Protein AF-A0A2T6DCR3-F1 (afdb_monomer_lite)

pLDDT: mean 82.58, std 21.39, range [27.12, 98.69]

Foldseek 3Di:
DDDDDDDDDDDDDDDDDDDDDDDDDDPPPPDDPPPDPPPQQQAPPCQVVQAQFKWKFAQLFQWKWKAALQFPFPIDIKGKIKMWTWHGQGSQWTKTKMWIWIQDPNDIDIDMFIWTKGAGNQFWIWIWTDDPPFDIKIKTFGWDQDPNFTFTFIWTWGDQRMIMTGTGRIGTDDPPDDHDDRDDDLVSAQACPQQLLAQWKKKKDDCQQANDRWIKMWHFNGDGRQKTWGWIATDPPTQPRIWIWIWGAGNQFWIWIWIRRRSDIWIWIFGWDDGLAWIKTWIWTQDPVGDTHDTMIMTTDHDVVVVVVVVVVVVVVVVVVVVVVPDDDDDDD

Secondary structure (DSSP, 8-state):
--------------------------------------------TTHHHHTT-EEE--GGG-EEEEEETTEEEEEEEEEEEEEEEEEEEETTEEEEEEEEEEEETTEEEEEEEEEEEEE-TT-EEEEEEE-TTSPPEEEEEEEEEETTEEEEEEEEEEESSEEEEEEEEEEEE-TTPPPPPS---TT--S--TTGGGTT-EEEEE-HHHH-TT-EEEEEEEEEETTEEEEEEE-STTSTTSEEEEEEEE-TT-EEEEEEEETTEEEEEEEEEES-TTT-EEEEEEB-TTS-B---EEEEE---HHHHHHHHHHHHHHHHHHHHHTS-------

Sequence (333 aa):
MVFPRLISKDLVLLRRGWFQSGSRVLAAAAFSICALPEARSQST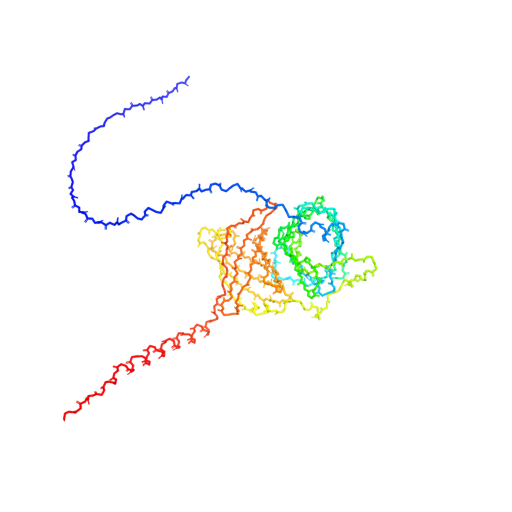DWDSVFSNTQWYVPTQNILAYSASATDLSDAIPIADQTIWSLGEVVNGQFTGSSSAEFEIGGTTYTSSNSMNGIVTDSGQVRILFSNEGSPTTIGIGQLRTVEGTTYFEMQMISGGSSYITHWAYMAPYSQGTTLPPLEVSPSQLRSPEWNWMQGTTWTMQNNELFGSDGSGSFSVTDYHNGYFWGTGTGPLGSDAESFSFLGSATPEGNILFNILSGTTLTSLTGLIAGDASDGSMVLRSYSIAGTLGDPSEAMVVPEPSTMAVLIVAAAGFLLAHRFSRRVRPEASR

Structure (mmCIF, N/CA/C/O backbone):
data_AF-A0A2T6DCR3-F1
#
_entry.id   AF-A0A2T6DCR3-F1
#
loop_
_atom_site.group_PDB
_atom_site.id
_atom_site.type_symbol
_atom_site.label_atom_id
_atom_site.label_alt_id
_atom_site.label_comp_id
_atom_site.label_asym_id
_atom_site.label_entity_id
_atom_site.label_seq_id
_atom_site.pdbx_PDB_ins_code
_atom_site.Cartn_x
_atom_site.Cartn_y
_atom_site.Cartn_z
_atom_site.occupancy
_atom_site.B_iso_or_equiv
_atom_site.auth_seq_id
_atom_site.auth_comp_id
_atom_site.auth_asym_id
_atom_site.auth_atom_id
_atom_site.pdbx_PDB_model_num
ATOM 1 N N . MET A 1 1 ? -19.809 40.677 -46.521 1.00 35.88 1 MET A N 1
ATOM 2 C CA . MET A 1 1 ? -18.707 39.993 -47.236 1.00 35.88 1 MET A CA 1
ATOM 3 C C . MET A 1 1 ? -18.832 38.509 -46.937 1.00 35.88 1 MET A C 1
ATOM 5 O O . MET A 1 1 ? -18.601 38.126 -45.807 1.00 35.88 1 MET A O 1
ATOM 9 N N . VAL A 1 2 ? -19.647 37.800 -47.720 1.00 31.34 2 VAL A N 1
ATOM 10 C CA . VAL A 1 2 ? -19.287 36.984 -48.905 1.00 31.34 2 VAL A CA 1
ATOM 11 C C . VAL A 1 2 ? -18.889 35.559 -48.489 1.00 31.34 2 VAL A C 1
ATOM 13 O O . VAL A 1 2 ? -17.783 35.308 -48.033 1.00 31.34 2 VAL A O 1
ATOM 16 N N . PHE A 1 3 ? -19.860 34.654 -48.661 1.00 34.72 3 PHE A N 1
ATOM 17 C CA . PHE A 1 3 ? -19.704 33.203 -48.828 1.00 34.72 3 PHE A CA 1
ATOM 18 C C . PHE A 1 3 ? -18.790 32.879 -50.028 1.00 34.72 3 PHE A C 1
ATOM 20 O O . PHE A 1 3 ? -18.682 33.695 -50.944 1.00 34.72 3 PHE A O 1
ATOM 27 N N . PRO A 1 4 ? -18.286 31.637 -50.132 1.00 46.28 4 PRO A N 1
ATOM 28 C CA . PRO A 1 4 ? -18.901 30.792 -51.160 1.00 46.28 4 PRO A CA 1
ATOM 29 C C . PRO A 1 4 ? -19.132 29.331 -50.744 1.00 46.28 4 PRO A C 1
ATOM 31 O O . PRO A 1 4 ? -18.270 28.653 -50.196 1.00 46.28 4 PRO A O 1
ATOM 34 N N . ARG A 1 5 ? -20.321 28.841 -51.121 1.00 33.00 5 ARG A N 1
ATOM 35 C CA . ARG A 1 5 ? -20.549 27.468 -51.595 1.00 33.00 5 ARG A CA 1
ATOM 36 C C . ARG A 1 5 ? -19.943 27.332 -52.992 1.00 33.00 5 ARG A C 1
ATOM 38 O O . ARG A 1 5 ? -20.106 28.256 -53.782 1.00 33.00 5 ARG A O 1
ATOM 45 N N . LEU A 1 6 ? -19.457 26.145 -53.349 1.00 31.72 6 LEU A N 1
ATOM 46 C CA . LEU A 1 6 ? -19.617 25.619 -54.706 1.00 31.72 6 LEU A CA 1
ATOM 47 C C . LEU A 1 6 ? -19.827 24.099 -54.666 1.00 31.72 6 LEU A C 1
ATOM 49 O O . LEU A 1 6 ? -19.140 23.362 -53.967 1.00 31.72 6 LEU A O 1
ATOM 53 N N . ILE A 1 7 ? -20.855 23.696 -55.405 1.00 32.81 7 ILE A N 1
ATOM 54 C CA . ILE A 1 7 ? -21.377 22.354 -55.670 1.00 32.81 7 ILE A CA 1
ATOM 55 C C . ILE A 1 7 ? -21.004 22.022 -57.120 1.00 32.81 7 ILE A C 1
ATOM 57 O O . ILE A 1 7 ? -21.149 22.907 -57.958 1.00 32.81 7 ILE A O 1
ATOM 61 N N . SER A 1 8 ? -20.642 20.769 -57.426 1.00 27.95 8 SER A N 1
ATOM 62 C CA . SER A 1 8 ? -20.910 20.056 -58.703 1.00 27.95 8 SER A CA 1
ATOM 63 C C . SER A 1 8 ? -20.341 18.624 -58.574 1.00 27.95 8 SER A C 1
ATOM 65 O O . SER A 1 8 ? -19.172 18.508 -58.230 1.00 27.95 8 SER A O 1
ATOM 67 N N . LYS A 1 9 ? -21.103 17.509 -58.613 1.00 29.05 9 LYS A N 1
ATOM 68 C CA . LYS A 1 9 ? -21.794 16.862 -59.769 1.00 29.05 9 LYS A CA 1
ATOM 69 C C . LYS A 1 9 ? -20.803 16.543 -60.905 1.00 29.05 9 LYS A C 1
ATOM 71 O O . LYS A 1 9 ? -20.061 17.445 -61.269 1.00 29.05 9 LYS A O 1
ATOM 76 N N . ASP A 1 10 ? -20.667 15.366 -61.524 1.00 28.50 10 ASP A N 1
ATOM 77 C CA . ASP A 1 10 ? -21.452 14.129 -61.730 1.00 28.50 10 ASP A CA 1
ATOM 78 C C . ASP A 1 10 ? -20.439 13.031 -62.199 1.00 28.50 10 ASP A C 1
ATOM 80 O O . ASP A 1 10 ? -19.412 13.376 -62.774 1.00 28.50 10 ASP A O 1
ATOM 84 N N . LEU A 1 11 ? -20.521 11.757 -61.777 1.00 28.20 11 LEU A N 1
ATOM 85 C CA . LEU A 1 11 ? -21.218 10.602 -62.396 1.00 28.20 11 LEU A CA 1
ATOM 86 C C . LEU A 1 11 ? -20.484 9.898 -63.576 1.00 28.20 11 LEU A C 1
ATOM 88 O O . LEU A 1 11 ? -19.856 10.543 -64.403 1.00 28.20 11 LEU A O 1
ATOM 92 N N . VAL A 1 12 ? -20.725 8.572 -63.680 1.00 27.97 12 VAL A N 1
ATOM 93 C CA . VAL A 1 12 ? -20.502 7.599 -64.791 1.00 27.97 12 VAL A CA 1
ATOM 94 C C . VAL A 1 12 ? -19.284 6.671 -64.576 1.00 27.97 12 VAL A C 1
ATOM 96 O O . VAL A 1 12 ? -18.145 7.072 -64.757 1.00 27.97 12 VAL A O 1
ATOM 99 N N . LEU A 1 13 ? -19.433 5.480 -63.974 1.00 28.14 13 LEU A N 1
ATOM 100 C CA . LEU A 1 13 ? -20.030 4.197 -64.428 1.00 28.14 13 LEU A CA 1
ATOM 101 C C . LEU A 1 13 ? -19.087 3.260 -65.220 1.00 28.14 13 LEU A C 1
ATOM 103 O O . LEU A 1 13 ? -18.599 3.594 -66.291 1.00 28.14 13 LEU A O 1
ATOM 107 N N . LEU A 1 14 ? -19.077 2.005 -64.732 1.00 27.50 14 LEU A N 1
ATOM 108 C CA . LEU A 1 14 ? -18.970 0.717 -65.445 1.00 27.50 14 LEU A CA 1
ATOM 109 C C . LEU A 1 14 ? -17.586 0.239 -65.938 1.00 27.50 14 LEU A C 1
ATOM 111 O O . LEU A 1 14 ? -17.117 0.646 -66.992 1.00 27.50 14 LEU A O 1
ATOM 115 N N . ARG A 1 15 ? -17.086 -0.863 -65.349 1.00 27.56 15 ARG A N 1
ATOM 116 C CA . ARG A 1 15 ? -17.355 -2.244 -65.828 1.00 27.56 15 ARG A CA 1
ATOM 117 C C . ARG A 1 15 ? -16.723 -3.331 -64.934 1.00 27.56 15 ARG A C 1
ATOM 119 O O . ARG A 1 15 ? -15.531 -3.308 -64.679 1.00 27.56 15 ARG A O 1
ATOM 126 N N . ARG A 1 16 ? -17.576 -4.297 -64.542 1.00 29.78 16 ARG A N 1
ATOM 127 C CA . ARG A 1 16 ? -17.422 -5.775 -64.615 1.00 29.78 16 ARG A CA 1
ATOM 128 C C . ARG A 1 16 ? -15.973 -6.292 -64.622 1.00 29.78 16 ARG A C 1
ATOM 130 O O . ARG A 1 16 ? -15.265 -6.036 -65.581 1.00 29.78 16 ARG A O 1
ATOM 137 N N . GLY A 1 17 ? -15.492 -7.117 -63.701 1.00 27.12 17 GLY A N 1
ATOM 138 C CA . GLY A 1 17 ? -16.094 -8.206 -62.931 1.00 27.12 17 GLY A CA 1
ATOM 139 C C . GLY A 1 17 ? -15.068 -9.351 -62.941 1.00 27.12 17 GLY A C 1
ATOM 140 O O . GLY A 1 17 ? -14.227 -9.367 -63.832 1.00 27.12 17 GLY A O 1
ATOM 141 N N . TRP A 1 18 ? -15.114 -10.265 -61.973 1.00 27.88 18 TRP A N 1
ATOM 142 C CA . TRP A 1 18 ? -14.914 -11.716 -62.126 1.00 27.88 18 TRP A CA 1
ATOM 143 C C . TRP A 1 18 ? -14.982 -12.375 -60.742 1.00 27.88 18 TRP A C 1
ATOM 145 O O . TRP A 1 18 ? -14.425 -11.894 -59.760 1.00 27.88 18 TRP A O 1
ATOM 155 N N . PHE A 1 19 ? -15.756 -13.455 -60.704 1.00 30.25 19 PHE A N 1
ATOM 156 C CA . PHE A 1 19 ? -15.945 -14.395 -59.608 1.00 30.25 19 PHE A CA 1
ATOM 157 C C . PHE A 1 19 ? -14.610 -14.958 -59.110 1.00 30.25 19 PHE A C 1
ATOM 159 O O . PHE A 1 19 ? -13.843 -15.425 -59.942 1.00 30.25 19 PHE A O 1
ATOM 166 N N . GLN A 1 20 ? -14.431 -15.085 -57.791 1.00 31.95 20 GLN A N 1
ATOM 167 C CA . GLN A 1 20 ? -14.162 -16.389 -57.173 1.00 31.95 20 GLN A CA 1
ATOM 168 C C . GLN A 1 20 ? -14.757 -16.442 -55.760 1.00 31.95 20 GLN A C 1
ATOM 170 O O . GLN A 1 20 ? -14.466 -15.636 -54.882 1.00 31.95 20 GLN A O 1
ATOM 175 N N . SER A 1 21 ? -15.646 -17.413 -55.602 1.00 30.25 21 SER A N 1
ATOM 176 C CA . SER A 1 21 ? -16.298 -17.863 -54.383 1.00 30.25 21 SER A CA 1
ATOM 177 C C . SER A 1 21 ? -15.299 -18.521 -53.432 1.00 30.25 21 SER A C 1
ATOM 179 O O . SER A 1 21 ? -14.645 -19.493 -53.805 1.00 30.25 21 SER A O 1
ATOM 181 N N . GLY A 1 22 ? -15.253 -18.053 -52.189 1.00 29.64 22 GLY A N 1
ATOM 182 C CA . GLY A 1 22 ? -14.572 -18.719 -51.085 1.00 29.64 22 GLY A CA 1
ATOM 183 C C . GLY A 1 22 ? -15.415 -18.588 -49.827 1.00 29.64 22 GLY A C 1
ATOM 184 O O . GLY A 1 22 ? -15.319 -17.598 -49.109 1.00 29.64 22 GLY A O 1
ATOM 185 N N . SER A 1 23 ? -16.283 -19.570 -49.606 1.00 31.55 23 SER A N 1
ATOM 186 C CA . SER A 1 23 ? -17.157 -19.697 -48.444 1.00 31.55 23 SER A CA 1
ATOM 187 C C . SER A 1 23 ? -16.365 -19.600 -47.139 1.00 31.55 23 SER A C 1
ATOM 189 O O . SER A 1 23 ? -15.543 -20.468 -46.845 1.00 31.55 23 SER A O 1
ATOM 191 N N . ARG A 1 24 ? -16.648 -18.584 -46.319 1.00 33.91 24 ARG A N 1
ATOM 192 C CA . ARG A 1 24 ? -16.338 -18.606 -44.888 1.00 33.91 24 ARG A CA 1
ATOM 193 C C . ARG A 1 24 ? -17.586 -18.238 -44.104 1.00 33.91 24 ARG A C 1
ATOM 195 O O . ARG A 1 24 ? -18.235 -17.228 -44.351 1.00 33.91 24 ARG A O 1
ATOM 202 N N . VAL A 1 25 ? -17.931 -19.167 -43.228 1.00 30.89 25 VAL A N 1
ATOM 203 C CA . VAL A 1 25 ? -19.098 -19.205 -42.360 1.00 30.89 25 VAL A CA 1
ATOM 204 C C . VAL A 1 25 ? -19.109 -17.970 -41.458 1.00 30.89 25 VAL A C 1
ATOM 206 O O . VAL A 1 25 ? -18.169 -17.740 -40.702 1.00 30.89 25 VAL A O 1
ATOM 209 N N . LEU A 1 26 ? -20.183 -17.187 -41.552 1.00 29.31 26 LEU A N 1
ATOM 210 C CA . LEU A 1 26 ? -20.561 -16.162 -40.584 1.00 29.31 26 LEU A CA 1
ATOM 211 C C . LEU A 1 26 ? -21.050 -16.865 -39.311 1.00 29.31 26 LEU A C 1
ATOM 213 O O . LEU A 1 26 ? -22.158 -17.396 -39.283 1.00 29.31 26 LEU A O 1
ATOM 217 N N . ALA A 1 27 ? -20.233 -16.867 -38.260 1.00 31.83 27 ALA A N 1
ATOM 218 C CA . ALA A 1 27 ? -20.710 -17.114 -36.906 1.00 31.83 27 ALA A CA 1
ATOM 219 C C . ALA A 1 27 ? -21.258 -15.789 -36.355 1.00 31.83 27 ALA A C 1
ATOM 221 O O . ALA A 1 27 ? -20.520 -14.961 -35.828 1.00 31.83 27 ALA A O 1
ATOM 222 N N . ALA A 1 28 ? -22.557 -15.565 -36.540 1.00 32.78 28 ALA A N 1
ATOM 223 C CA . ALA A 1 28 ? -23.279 -14.503 -35.857 1.00 32.78 28 ALA A CA 1
ATOM 224 C C . ALA A 1 28 ? -23.508 -14.930 -34.399 1.00 32.78 28 ALA A C 1
ATOM 226 O O . ALA A 1 28 ? -24.459 -15.649 -34.099 1.00 32.78 28 ALA A O 1
ATOM 227 N N . ALA A 1 29 ? -22.623 -14.516 -33.492 1.00 34.69 29 ALA A N 1
ATOM 228 C CA . ALA A 1 29 ? -22.908 -14.546 -32.064 1.00 34.69 29 ALA A CA 1
ATOM 229 C C . ALA A 1 29 ? -23.752 -13.310 -31.729 1.00 34.69 29 ALA A C 1
ATOM 231 O O . ALA A 1 29 ? -23.246 -12.193 -31.639 1.00 34.69 29 ALA A O 1
ATOM 232 N N . ALA A 1 30 ? -25.062 -13.509 -31.604 1.00 33.12 30 ALA A N 1
ATOM 233 C CA . ALA A 1 30 ? -25.967 -12.514 -31.056 1.00 33.12 30 ALA A CA 1
ATOM 234 C C . ALA A 1 30 ? -25.671 -12.355 -29.556 1.00 33.12 30 ALA A C 1
ATOM 236 O O . ALA A 1 30 ? -26.128 -13.152 -28.739 1.00 33.12 30 ALA A O 1
ATOM 237 N N . PHE A 1 31 ? -24.891 -11.339 -29.189 1.00 33.69 31 PHE A N 1
ATOM 238 C CA . PHE A 1 31 ? -24.831 -10.879 -27.807 1.00 33.69 31 PHE A CA 1
ATOM 239 C C . PHE A 1 31 ? -26.084 -10.050 -27.531 1.00 33.69 31 PHE A C 1
ATOM 241 O O . PHE A 1 31 ? -26.187 -8.890 -27.927 1.00 33.69 31 PHE A O 1
ATOM 248 N N . SER A 1 32 ? -27.059 -10.668 -26.864 1.00 35.31 32 SER A N 1
ATOM 249 C CA . SER A 1 32 ? -28.115 -9.936 -26.173 1.00 35.31 32 SER A CA 1
ATOM 250 C C . SER A 1 32 ? -27.471 -9.054 -25.109 1.00 35.31 32 SER A C 1
ATOM 252 O O . SER A 1 32 ? -27.057 -9.536 -24.057 1.00 35.31 32 SER A O 1
ATOM 254 N N . ILE A 1 33 ? -27.396 -7.753 -25.383 1.00 39.31 33 ILE A N 1
ATOM 255 C CA . ILE A 1 33 ? -27.128 -6.733 -24.374 1.00 39.31 33 ILE A CA 1
ATOM 256 C C . ILE A 1 33 ? -28.408 -6.612 -23.543 1.00 39.31 33 ILE A C 1
ATOM 258 O O . ILE A 1 33 ? -29.292 -5.808 -23.834 1.00 39.31 33 ILE A O 1
ATOM 262 N N . CYS A 1 34 ? -28.542 -7.462 -22.526 1.00 36.81 34 CYS A N 1
ATOM 263 C CA . CYS A 1 34 ? -29.391 -7.130 -21.394 1.00 36.81 34 CYS A CA 1
ATOM 264 C C . CYS A 1 34 ? -28.699 -5.982 -20.662 1.00 36.81 34 CYS A C 1
ATOM 266 O O . CYS A 1 34 ? -27.653 -6.175 -20.046 1.00 36.81 34 CYS A O 1
ATOM 268 N N . ALA A 1 35 ? -29.275 -4.786 -20.761 1.00 44.59 35 ALA A N 1
ATOM 269 C CA . ALA A 1 35 ? -28.977 -3.694 -19.853 1.00 44.59 35 ALA A CA 1
ATOM 270 C C . ALA A 1 35 ? -29.295 -4.172 -18.429 1.00 44.59 35 ALA A C 1
ATOM 272 O O . ALA A 1 35 ? -30.462 -4.267 -18.044 1.00 44.59 35 ALA A O 1
ATOM 273 N N . LEU A 1 36 ? -28.261 -4.539 -17.675 1.00 40.31 36 LEU A N 1
ATOM 274 C CA . LEU A 1 36 ? -28.383 -4.705 -16.238 1.00 40.31 36 LEU A CA 1
ATOM 275 C C . LEU A 1 36 ? -28.490 -3.300 -15.638 1.00 40.31 36 LEU A C 1
ATOM 277 O O . LEU A 1 36 ? -27.633 -2.461 -15.922 1.00 40.31 36 LEU A O 1
ATOM 281 N N . PRO A 1 37 ? -29.515 -3.004 -14.827 1.00 43.31 37 PRO A N 1
ATOM 282 C CA . PRO A 1 37 ? -29.421 -1.868 -13.933 1.00 43.31 37 PRO A CA 1
ATOM 283 C C . PRO A 1 37 ? -28.302 -2.173 -12.930 1.00 43.31 37 PRO A C 1
ATOM 285 O O . PRO A 1 37 ? -28.326 -3.217 -12.277 1.00 43.31 37 PRO A O 1
ATOM 288 N N . GLU A 1 38 ? -27.325 -1.275 -12.803 1.00 39.06 38 GLU A N 1
ATOM 289 C CA . GLU A 1 38 ? -26.394 -1.255 -11.672 1.00 39.06 38 GLU A CA 1
ATOM 290 C C . GLU A 1 38 ? -27.183 -0.931 -10.397 1.00 39.06 38 GLU A C 1
ATOM 292 O O . GLU A 1 38 ? -27.207 0.195 -9.900 1.00 39.06 38 GLU A O 1
ATOM 297 N N . ALA A 1 39 ? -27.881 -1.926 -9.858 1.00 42.50 39 ALA A N 1
ATOM 298 C CA . ALA A 1 39 ? -28.252 -1.909 -8.461 1.00 42.50 39 ALA A CA 1
ATOM 299 C C . ALA A 1 39 ? -26.951 -2.120 -7.683 1.00 42.50 39 ALA A C 1
ATOM 301 O O . ALA A 1 39 ? -26.448 -3.240 -7.601 1.00 42.50 39 ALA A O 1
ATOM 302 N N . ARG A 1 40 ? -26.370 -1.038 -7.148 1.00 44.34 40 ARG A N 1
ATOM 303 C CA . ARG A 1 40 ? -25.369 -1.169 -6.086 1.00 44.34 40 ARG A CA 1
ATOM 304 C C . ARG A 1 40 ? -26.036 -1.964 -4.966 1.00 44.34 40 ARG A C 1
ATOM 306 O O . ARG A 1 40 ? -26.974 -1.454 -4.355 1.00 44.34 40 ARG A O 1
ATOM 313 N N . SER A 1 41 ? -25.605 -3.207 -4.754 1.00 43.38 41 SER A N 1
ATOM 314 C CA . SER A 1 41 ? -25.940 -3.939 -3.535 1.00 43.38 41 SER A CA 1
ATOM 315 C C . SER A 1 41 ? -25.500 -3.059 -2.367 1.00 43.38 41 SER A C 1
ATOM 317 O O . SER A 1 41 ? -24.343 -2.640 -2.304 1.00 43.38 41 SER A O 1
ATOM 319 N N . GLN A 1 42 ? -26.463 -2.624 -1.559 1.00 50.69 42 GLN A N 1
ATOM 320 C CA . GLN A 1 42 ? -26.220 -1.782 -0.396 1.00 50.69 42 GLN A CA 1
ATOM 321 C C . GLN A 1 42 ? -25.804 -2.713 0.745 1.00 50.69 42 GLN A C 1
ATOM 323 O O . GLN A 1 42 ? -26.596 -3.559 1.151 1.00 50.69 42 GLN A O 1
ATOM 328 N N . SER A 1 43 ? -24.561 -2.586 1.214 1.00 57.06 43 SER A N 1
ATOM 329 C CA . SER A 1 43 ? -23.966 -3.518 2.176 1.00 57.06 43 SER A CA 1
ATOM 330 C C . SER A 1 43 ? -24.485 -3.298 3.585 1.00 57.06 43 SER A C 1
ATOM 332 O O . SER A 1 43 ? -24.024 -2.383 4.249 1.00 57.06 43 SER A O 1
ATOM 334 N N . THR A 1 44 ? -25.355 -4.165 4.096 1.00 65.19 44 THR A N 1
ATOM 335 C CA . THR A 1 44 ? -25.791 -4.102 5.505 1.00 65.19 44 THR A CA 1
ATOM 336 C C . THR A 1 44 ? -24.978 -4.995 6.446 1.00 65.19 44 THR A C 1
ATOM 338 O O . THR A 1 44 ? -25.070 -4.839 7.662 1.00 65.19 44 THR A O 1
ATOM 341 N N . ASP A 1 45 ? -24.186 -5.933 5.915 1.00 77.44 45 ASP A N 1
ATOM 342 C CA . ASP A 1 45 ? -23.522 -6.982 6.712 1.00 77.44 45 ASP A CA 1
ATOM 343 C C . ASP A 1 45 ? -22.478 -6.415 7.684 1.00 77.44 45 ASP A C 1
ATOM 345 O O . ASP A 1 45 ? -22.291 -6.916 8.794 1.00 77.44 45 ASP A O 1
ATOM 349 N N . TRP A 1 46 ? -21.838 -5.318 7.286 1.00 85.69 46 TRP A N 1
ATOM 350 C CA . TRP A 1 46 ? -20.754 -4.683 8.028 1.00 85.69 46 TRP A CA 1
ATOM 351 C C . TRP A 1 46 ? -21.212 -3.543 8.944 1.00 85.69 46 TRP A C 1
ATOM 353 O O . TRP A 1 46 ? -20.485 -3.178 9.871 1.00 85.69 46 TRP A O 1
ATOM 363 N N . ASP A 1 47 ? -22.423 -3.016 8.736 1.00 88.75 47 ASP A N 1
ATOM 364 C CA . ASP A 1 47 ? -22.937 -1.836 9.440 1.00 88.75 47 ASP A CA 1
ATOM 365 C C . ASP A 1 47 ? -22.910 -2.038 10.959 1.00 88.75 47 ASP A C 1
ATOM 367 O O . ASP A 1 47 ? -22.378 -1.217 11.707 1.00 88.75 47 ASP A O 1
ATOM 371 N N . SER A 1 48 ? -23.423 -3.182 11.418 1.00 84.81 48 SER A N 1
ATOM 372 C CA . SER A 1 48 ? -23.481 -3.518 12.846 1.00 84.81 48 SER A CA 1
ATOM 373 C C . SER A 1 48 ? -22.122 -3.852 13.468 1.00 84.81 48 SER A C 1
ATOM 375 O O . SER A 1 48 ? -21.973 -3.761 14.685 1.00 84.81 48 SER A O 1
ATOM 377 N N . VAL A 1 49 ? -21.136 -4.232 12.650 1.00 84.25 49 VAL A N 1
ATOM 378 C CA . VAL A 1 49 ? -19.811 -4.657 13.120 1.00 84.25 49 VAL A CA 1
ATOM 379 C C . VAL A 1 49 ? -18.907 -3.451 13.364 1.00 84.25 49 VAL A C 1
ATOM 381 O O . VAL A 1 49 ? -18.141 -3.450 14.324 1.00 84.25 49 VAL A O 1
ATOM 384 N N . PHE A 1 50 ? -18.998 -2.419 12.519 1.00 89.12 50 PHE A N 1
ATOM 385 C CA . PHE A 1 50 ? -18.038 -1.308 12.522 1.00 89.12 50 PHE A CA 1
ATOM 386 C C . PHE A 1 50 ? -18.622 0.048 12.915 1.00 89.12 50 PHE A C 1
ATOM 388 O O . PHE A 1 50 ? -17.854 0.983 13.151 1.00 89.12 50 PHE A O 1
ATOM 395 N N . SER A 1 51 ? -19.945 0.179 13.031 1.00 94.69 51 SER A N 1
ATOM 396 C CA . SER A 1 51 ? -20.555 1.433 13.480 1.00 94.69 51 SER A CA 1
ATOM 397 C C . SER A 1 51 ? -20.041 1.848 14.853 1.00 94.69 51 SER A C 1
ATOM 399 O O . SER A 1 51 ? -20.157 1.100 15.823 1.00 94.69 51 SER A O 1
ATOM 401 N N . ASN A 1 52 ? -19.543 3.081 14.950 1.00 95.62 52 ASN A N 1
ATOM 402 C CA . ASN A 1 52 ? -19.074 3.694 16.195 1.00 95.62 52 ASN A CA 1
ATOM 403 C C . ASN A 1 52 ? -17.926 2.916 16.863 1.00 95.62 52 ASN A C 1
ATOM 405 O O . ASN A 1 52 ? -17.863 2.807 18.090 1.00 95.62 52 ASN A O 1
ATOM 409 N N . THR A 1 53 ? -17.025 2.358 16.053 1.00 95.75 53 THR A N 1
ATOM 410 C CA . THR A 1 53 ? -15.864 1.589 16.517 1.00 95.75 53 THR A CA 1
ATOM 411 C C . THR A 1 53 ? -14.562 2.363 16.348 1.00 95.75 53 THR A C 1
ATOM 413 O O . THR A 1 53 ? -14.479 3.334 15.596 1.00 95.75 53 THR A O 1
ATOM 416 N N . GLN A 1 54 ? -13.524 1.929 17.058 1.00 97.06 54 GLN A N 1
ATOM 417 C CA . GLN A 1 54 ? -12.170 2.450 16.905 1.00 97.06 54 GLN A CA 1
ATOM 418 C C . GLN A 1 54 ? -11.226 1.331 16.486 1.00 97.06 54 GLN A C 1
ATOM 420 O O . GLN A 1 54 ? -11.476 0.162 16.781 1.00 97.06 54 GLN A O 1
ATOM 425 N N . TRP A 1 55 ? -10.142 1.701 15.812 1.00 97.50 55 TRP A N 1
ATOM 426 C CA . TRP A 1 55 ? -9.165 0.778 15.243 1.00 97.50 55 TRP A CA 1
ATOM 427 C C . TRP A 1 55 ? -7.761 1.328 15.420 1.00 97.50 55 TRP A C 1
ATOM 429 O O . TRP A 1 55 ? -7.586 2.542 15.418 1.00 97.50 55 TRP A O 1
ATOM 439 N N . TYR A 1 56 ? -6.764 0.463 15.558 1.00 97.38 56 TYR A N 1
ATOM 440 C CA . TYR A 1 56 ? -5.370 0.880 15.717 1.00 97.38 56 TYR A CA 1
ATOM 441 C C . TYR A 1 56 ? -4.412 -0.058 14.986 1.00 97.38 56 TYR A C 1
ATOM 443 O O . TYR A 1 56 ? -4.748 -1.221 14.739 1.00 97.38 56 TYR A O 1
ATOM 451 N N . VAL A 1 57 ? -3.206 0.424 14.683 1.00 96.00 57 VAL A N 1
ATOM 452 C CA . VAL A 1 57 ? -2.125 -0.414 14.156 1.00 96.00 57 VAL A CA 1
ATOM 453 C C . VAL A 1 57 ? -1.510 -1.199 15.322 1.00 96.00 57 VAL A C 1
ATOM 455 O O . VAL A 1 57 ? -0.967 -0.596 16.258 1.00 96.00 57 VAL A O 1
ATOM 458 N N . PRO A 1 58 ? -1.589 -2.542 15.330 1.00 93.06 58 PRO A N 1
ATOM 459 C CA . PRO A 1 58 ? -0.975 -3.354 16.371 1.00 93.06 58 PRO A CA 1
ATOM 460 C C . PRO A 1 58 ? 0.552 -3.378 16.228 1.00 93.06 58 PRO A C 1
ATOM 462 O O . PRO A 1 58 ? 1.100 -3.105 15.163 1.00 93.06 58 PRO A O 1
ATOM 465 N N . THR A 1 59 ? 1.253 -3.781 17.294 1.00 91.19 59 THR A N 1
ATOM 466 C CA . THR A 1 59 ? 2.727 -3.834 17.347 1.00 91.19 59 THR A CA 1
ATOM 467 C C . THR A 1 59 ? 3.346 -4.515 16.130 1.00 91.19 59 THR A C 1
ATOM 469 O O . THR A 1 59 ? 4.359 -4.060 15.623 1.00 91.19 59 THR A O 1
ATOM 472 N N . GLN A 1 60 ? 2.751 -5.603 15.642 1.00 89.50 60 GLN A N 1
ATOM 473 C CA . GLN A 1 60 ? 3.317 -6.374 14.536 1.00 89.50 60 GLN A CA 1
ATOM 474 C C . GLN A 1 60 ? 3.170 -5.699 13.162 1.00 89.50 60 GLN A C 1
ATOM 476 O O . GLN A 1 60 ? 3.704 -6.210 12.188 1.00 89.50 60 GLN A O 1
ATOM 481 N N . ASN A 1 61 ? 2.441 -4.587 13.067 1.00 93.25 61 ASN A N 1
ATOM 482 C CA . ASN A 1 61 ? 2.188 -3.869 11.819 1.00 93.25 61 ASN A CA 1
ATOM 483 C C . ASN A 1 61 ? 2.670 -2.412 11.869 1.00 93.25 61 ASN A C 1
ATOM 485 O O . ASN A 1 61 ? 2.354 -1.647 10.968 1.00 93.25 61 ASN A O 1
ATOM 489 N N . ILE A 1 62 ? 3.436 -2.016 12.892 1.00 94.50 62 ILE A N 1
ATOM 490 C CA . ILE A 1 62 ? 3.891 -0.625 13.040 1.00 94.50 62 ILE A CA 1
ATOM 491 C C . ILE A 1 62 ? 4.964 -0.227 12.018 1.00 94.50 62 ILE A C 1
ATOM 493 O O . ILE A 1 62 ? 5.197 0.953 11.797 1.00 94.50 62 ILE A O 1
ATOM 497 N N . LEU A 1 63 ? 5.635 -1.201 11.397 1.00 95.19 63 LEU A N 1
ATOM 498 C CA . LEU A 1 63 ? 6.620 -0.938 10.354 1.00 95.19 63 LEU A CA 1
ATOM 499 C C . LEU A 1 63 ? 5.937 -0.343 9.120 1.00 95.19 63 LEU A C 1
ATOM 501 O O . LEU A 1 63 ? 5.085 -0.998 8.520 1.00 95.19 63 LEU A O 1
ATOM 505 N N . ALA A 1 64 ? 6.403 0.829 8.706 1.00 95.88 64 ALA A N 1
ATOM 506 C CA . ALA A 1 64 ? 6.156 1.445 7.409 1.00 95.88 64 ALA A CA 1
ATOM 507 C C . ALA A 1 64 ? 7.494 1.822 6.754 1.00 95.88 64 ALA A C 1
ATOM 509 O O . ALA A 1 64 ? 8.555 1.731 7.379 1.00 95.88 64 ALA A O 1
ATOM 510 N N . TYR A 1 65 ? 7.452 2.262 5.499 1.00 96.44 65 TYR A N 1
ATOM 511 C CA . TYR A 1 65 ? 8.637 2.727 4.780 1.00 96.44 65 TYR A CA 1
ATOM 512 C C . TYR A 1 65 ? 8.446 4.139 4.246 1.00 96.44 65 TYR A C 1
ATOM 514 O O . TYR A 1 65 ? 7.448 4.429 3.589 1.00 96.44 65 TYR A O 1
ATOM 522 N N . SER A 1 66 ? 9.430 4.998 4.506 1.00 96.31 66 SER A N 1
ATOM 523 C CA . SER A 1 66 ? 9.514 6.354 3.965 1.00 96.31 66 SER A CA 1
ATOM 524 C C . SER A 1 66 ? 10.553 6.399 2.853 1.00 96.31 66 SER A C 1
ATOM 526 O O . SER A 1 66 ? 11.659 5.900 3.030 1.00 96.31 66 SER A O 1
ATOM 528 N N . ALA A 1 67 ? 10.248 7.068 1.748 1.00 96.38 67 ALA A N 1
ATOM 529 C CA . ALA A 1 67 ? 11.192 7.310 0.662 1.00 96.38 67 ALA A CA 1
ATOM 530 C C . ALA A 1 67 ? 11.101 8.751 0.144 1.00 96.38 67 ALA A C 1
ATOM 532 O O . ALA A 1 67 ? 10.111 9.455 0.362 1.00 96.38 67 ALA A O 1
ATOM 533 N N . SER A 1 68 ? 12.153 9.207 -0.535 1.00 94.25 68 SER A N 1
ATOM 534 C CA . SER A 1 68 ? 12.188 10.552 -1.111 1.00 94.25 68 SER A CA 1
ATOM 535 C C . SER A 1 68 ? 11.127 10.709 -2.203 1.00 94.25 68 SER A C 1
ATOM 537 O O . SER A 1 68 ? 10.893 9.801 -2.998 1.00 94.25 68 SER A O 1
ATOM 539 N N . ALA A 1 69 ? 10.555 11.907 -2.337 1.00 93.31 69 ALA A N 1
ATOM 540 C CA . ALA A 1 69 ? 9.672 12.234 -3.460 1.00 93.31 69 ALA A CA 1
ATOM 541 C C . ALA A 1 69 ? 10.389 12.321 -4.824 1.00 93.31 69 ALA A C 1
ATOM 543 O O . ALA A 1 69 ? 9.752 12.627 -5.831 1.00 93.31 69 ALA A O 1
ATOM 544 N N . THR A 1 70 ? 11.701 12.075 -4.863 1.00 94.62 70 THR A N 1
ATOM 545 C CA . THR A 1 70 ? 12.513 12.001 -6.089 1.00 94.62 70 THR A CA 1
ATOM 546 C C . THR A 1 70 ? 13.040 10.601 -6.389 1.00 94.62 70 THR A C 1
ATOM 548 O O . THR A 1 70 ? 13.534 10.377 -7.489 1.00 94.62 70 THR A O 1
ATOM 551 N N . ASP A 1 71 ? 13.002 9.690 -5.414 1.00 95.75 71 ASP A N 1
ATOM 552 C CA . ASP A 1 71 ? 13.516 8.329 -5.550 1.00 95.75 71 ASP A CA 1
ATOM 553 C C . ASP A 1 71 ? 12.887 7.419 -4.488 1.00 95.75 71 ASP A C 1
ATOM 555 O O . ASP A 1 71 ? 13.083 7.614 -3.285 1.00 95.75 71 ASP A O 1
ATOM 559 N N . LEU A 1 72 ? 12.125 6.429 -4.950 1.00 97.56 72 LEU A N 1
ATOM 560 C CA . LEU A 1 72 ? 11.474 5.423 -4.117 1.00 97.56 72 LEU A CA 1
ATOM 561 C C . LEU A 1 72 ? 12.366 4.206 -3.819 1.00 97.56 72 LEU A C 1
ATOM 563 O O . LEU A 1 72 ? 11.979 3.361 -3.017 1.00 97.56 72 LEU A O 1
ATOM 567 N N . SER A 1 73 ? 13.541 4.100 -4.451 1.00 96.00 73 SER A N 1
ATOM 568 C CA . SER A 1 73 ? 14.414 2.920 -4.363 1.00 96.00 73 SER A CA 1
ATOM 569 C C . SER A 1 73 ? 15.346 2.897 -3.144 1.00 96.00 73 SER A C 1
ATOM 571 O O . SER A 1 73 ? 16.002 1.887 -2.901 1.00 96.00 73 SER A O 1
ATOM 573 N N . ASP A 1 74 ? 15.370 3.971 -2.352 1.00 91.88 74 ASP A N 1
ATOM 574 C CA . ASP A 1 74 ? 16.128 4.086 -1.098 1.00 91.88 74 ASP A CA 1
ATOM 575 C C . ASP A 1 74 ? 15.169 4.337 0.075 1.00 91.88 74 ASP A C 1
ATOM 577 O O . ASP A 1 74 ? 15.139 5.402 0.699 1.00 91.88 74 ASP A O 1
ATOM 581 N N . ALA A 1 75 ? 14.279 3.371 0.298 1.00 94.75 75 ALA A N 1
ATOM 582 C CA . ALA A 1 75 ? 13.269 3.459 1.337 1.00 94.75 75 ALA A CA 1
ATOM 583 C C . ALA A 1 75 ? 13.864 3.114 2.711 1.00 94.75 75 ALA A C 1
ATOM 585 O O . ALA A 1 75 ? 14.525 2.090 2.887 1.00 94.75 75 ALA A O 1
ATOM 586 N N . ILE A 1 76 ? 13.570 3.938 3.716 1.00 94.50 76 ILE A N 1
ATOM 587 C CA . ILE A 1 76 ? 14.007 3.734 5.100 1.00 94.50 76 ILE A CA 1
ATOM 588 C C . ILE A 1 76 ? 12.844 3.252 5.976 1.00 94.50 76 ILE A C 1
ATOM 590 O O . ILE A 1 76 ? 11.718 3.737 5.817 1.00 94.50 76 ILE A O 1
ATOM 594 N N . PRO A 1 77 ? 13.090 2.326 6.921 1.00 94.50 77 PRO A N 1
ATOM 595 C CA . PRO A 1 77 ? 12.057 1.869 7.837 1.00 94.50 77 PRO A CA 1
ATOM 596 C C . PRO A 1 77 ? 11.694 2.979 8.827 1.00 94.50 77 PRO A C 1
ATOM 598 O O . PRO A 1 77 ? 12.569 3.658 9.371 1.00 94.50 77 PRO A O 1
ATOM 601 N N . ILE A 1 78 ? 10.401 3.128 9.084 1.00 95.00 78 ILE A N 1
ATOM 602 C CA . ILE A 1 78 ? 9.839 4.061 10.064 1.00 95.00 78 ILE A CA 1
ATOM 603 C C . ILE A 1 78 ? 8.752 3.352 10.879 1.00 95.00 78 ILE A C 1
ATOM 605 O O . ILE A 1 78 ? 8.228 2.318 10.454 1.00 95.00 78 ILE A O 1
ATOM 609 N N . ALA A 1 79 ? 8.402 3.903 12.039 1.00 95.19 79 ALA A N 1
ATOM 610 C CA . ALA A 1 79 ? 7.222 3.457 12.776 1.00 95.19 79 ALA A CA 1
ATOM 611 C C . ALA A 1 79 ? 6.026 4.346 12.416 1.00 95.19 79 ALA A C 1
ATOM 613 O O . ALA A 1 79 ? 6.158 5.567 12.441 1.00 95.19 79 ALA A O 1
ATOM 614 N N . ASP A 1 80 ? 4.885 3.736 12.109 1.00 95.38 80 ASP A N 1
ATOM 615 C CA . ASP A 1 80 ? 3.597 4.383 11.849 1.00 95.38 80 ASP A CA 1
ATOM 616 C C . ASP A 1 80 ? 2.546 3.786 12.789 1.00 95.38 80 ASP A C 1
ATOM 618 O O . ASP A 1 80 ? 2.131 2.628 12.650 1.00 95.38 80 ASP A O 1
ATOM 622 N N . GLN A 1 81 ? 2.137 4.578 13.779 1.00 96.06 81 GLN A N 1
ATOM 623 C CA . GLN A 1 81 ? 0.954 4.287 14.571 1.00 96.06 81 GLN A CA 1
ATOM 624 C C . GLN A 1 81 ? -0.195 5.154 14.084 1.00 96.06 81 GLN A C 1
ATOM 626 O O . GLN A 1 81 ? -0.195 6.367 14.274 1.00 96.06 81 GLN A O 1
ATOM 631 N N . THR A 1 82 ? -1.235 4.505 13.579 1.00 96.19 82 THR A N 1
ATOM 632 C CA . THR A 1 82 ? -2.461 5.158 13.155 1.00 96.19 82 THR A CA 1
ATOM 633 C C . THR A 1 82 ? -3.666 4.611 13.919 1.00 96.19 82 THR A C 1
ATOM 635 O O . THR A 1 82 ? -3.898 3.405 13.995 1.00 96.19 82 THR A O 1
ATOM 638 N N . ILE A 1 83 ? -4.479 5.519 14.459 1.00 96.88 83 ILE A N 1
ATOM 639 C CA . ILE A 1 83 ? -5.751 5.219 15.123 1.00 96.88 83 ILE A CA 1
ATOM 640 C C . ILE A 1 83 ? -6.889 5.776 14.281 1.00 96.88 83 ILE A C 1
ATOM 642 O O . ILE A 1 83 ? -6.852 6.942 13.884 1.00 96.88 83 ILE A O 1
ATOM 646 N N . TRP A 1 84 ? -7.921 4.971 14.043 1.00 97.88 84 TRP A N 1
ATOM 647 C CA . TRP A 1 84 ? -9.163 5.393 13.398 1.00 97.88 84 TRP A CA 1
ATOM 648 C C . TRP A 1 84 ? -10.313 5.402 14.396 1.00 97.88 84 TRP A C 1
ATOM 650 O O . TRP A 1 84 ? -10.452 4.487 15.204 1.00 97.88 84 TRP A O 1
ATOM 660 N N . SER A 1 85 ? -11.175 6.406 14.290 1.00 97.50 85 SER A N 1
ATOM 661 C CA . SER A 1 85 ? -12.484 6.449 14.935 1.00 97.50 85 SER A CA 1
ATOM 662 C C . SER A 1 85 ? -13.547 6.523 13.852 1.00 97.50 85 SER A C 1
ATOM 664 O O . SER A 1 85 ? -13.650 7.527 13.145 1.00 97.50 85 SER A O 1
ATOM 666 N N . LEU A 1 86 ? -14.336 5.462 13.719 1.00 97.56 86 LEU A N 1
ATOM 667 C CA . LEU A 1 86 ? -15.411 5.365 12.739 1.00 97.56 86 LEU A CA 1
ATOM 668 C C . LEU A 1 86 ? -16.720 5.836 13.375 1.00 97.56 86 LEU A C 1
ATOM 670 O O . LEU A 1 86 ? -17.004 5.522 14.529 1.00 97.56 86 LEU A O 1
ATOM 674 N N . GLY A 1 87 ? -17.509 6.603 12.629 1.00 96.56 87 GLY A N 1
ATOM 675 C CA . GLY A 1 87 ? -18.874 6.962 12.998 1.00 96.56 87 GLY A CA 1
ATOM 676 C C . GLY A 1 87 ? -19.866 5.847 12.674 1.00 96.56 87 GLY A C 1
ATOM 677 O O . GLY A 1 87 ? -19.507 4.674 12.573 1.00 96.56 87 GLY A O 1
ATOM 678 N N . GLU A 1 88 ? -21.130 6.223 12.500 1.00 95.56 88 GLU A N 1
ATOM 679 C CA . GLU A 1 88 ? -22.159 5.309 12.008 1.00 95.56 88 GLU A CA 1
ATOM 680 C C . GLU A 1 88 ? -21.806 4.809 10.598 1.00 95.56 88 GLU A C 1
ATOM 682 O O . GLU A 1 88 ? -21.367 5.583 9.740 1.00 95.56 88 GLU A O 1
ATOM 687 N N . VAL A 1 89 ? -21.988 3.508 10.379 1.00 94.69 89 VAL A N 1
ATOM 688 C CA . VAL A 1 89 ? -21.824 2.850 9.085 1.00 94.69 89 VAL A CA 1
ATOM 689 C C . VAL A 1 89 ? -23.223 2.525 8.577 1.00 94.69 89 VAL A C 1
ATOM 691 O O . VAL A 1 89 ? -23.980 1.828 9.251 1.00 94.69 89 VAL A O 1
ATOM 694 N N . VAL A 1 90 ? -23.570 3.054 7.408 1.00 93.62 90 VAL A N 1
ATOM 695 C CA . VAL A 1 90 ? -24.884 2.863 6.786 1.00 93.62 90 VAL A CA 1
ATOM 696 C C . VAL A 1 90 ? -24.681 2.381 5.362 1.00 93.62 90 VAL A C 1
ATOM 698 O O . VAL A 1 90 ? -24.130 3.100 4.524 1.00 93.62 90 VAL A O 1
ATOM 701 N N . ASN A 1 91 ? -25.164 1.179 5.063 1.00 91.81 91 ASN A N 1
ATOM 702 C CA . ASN A 1 91 ? -25.008 0.528 3.767 1.00 91.81 91 ASN A CA 1
ATOM 703 C C . ASN A 1 91 ? -23.532 0.433 3.336 1.00 91.81 91 ASN A C 1
ATOM 705 O O . ASN A 1 91 ? -23.194 0.723 2.181 1.00 91.81 91 ASN A O 1
ATOM 709 N N . GLY A 1 92 ? -22.649 0.116 4.286 1.00 91.56 92 GLY A N 1
ATOM 710 C CA . GLY A 1 92 ? -21.205 0.007 4.096 1.00 91.56 92 GLY A CA 1
ATOM 711 C C . GLY A 1 92 ? -20.482 1.345 3.951 1.00 91.56 92 GLY A C 1
ATOM 712 O O . GLY A 1 92 ? -19.258 1.358 3.861 1.00 91.56 92 GLY A O 1
ATOM 713 N N . GLN A 1 93 ? -21.188 2.478 3.933 1.00 94.94 93 GLN A N 1
ATOM 714 C CA . GLN A 1 93 ? -20.581 3.810 3.881 1.00 94.94 93 GLN A CA 1
ATOM 715 C C . GLN A 1 93 ? -20.382 4.362 5.283 1.00 94.94 93 GLN A C 1
ATOM 717 O O . GLN A 1 93 ? -21.266 4.242 6.128 1.00 94.94 93 GLN A O 1
ATOM 722 N N . PHE A 1 94 ? -19.247 5.011 5.516 1.00 95.81 94 PHE A N 1
ATOM 723 C CA . PHE A 1 94 ? -18.928 5.578 6.819 1.00 95.81 94 PHE A CA 1
ATOM 724 C C . PHE A 1 94 ? -18.078 6.838 6.711 1.00 95.81 94 PHE A C 1
ATOM 726 O O . PHE A 1 94 ? -17.349 7.067 5.744 1.00 95.81 94 PHE A O 1
ATOM 733 N N . THR A 1 95 ? -18.146 7.645 7.762 1.00 98.06 95 THR A N 1
ATOM 734 C CA . THR A 1 95 ? -17.230 8.764 7.993 1.00 98.06 95 THR A CA 1
ATOM 735 C C . THR A 1 95 ? -16.473 8.548 9.289 1.00 98.06 95 THR A C 1
ATOM 737 O O . THR A 1 95 ? -16.946 7.828 10.167 1.00 98.06 95 THR A O 1
ATOM 740 N N . GLY A 1 96 ? -15.328 9.197 9.447 1.00 97.75 96 GLY A N 1
ATOM 741 C CA . GLY A 1 96 ? -14.549 9.082 10.673 1.00 97.75 96 GLY A CA 1
ATOM 742 C C . GLY A 1 96 ? -13.408 10.080 10.754 1.00 97.75 96 GLY A C 1
ATOM 743 O O . GLY A 1 96 ? -13.329 11.032 9.973 1.00 97.75 96 GLY A O 1
ATOM 744 N N . SER A 1 97 ? -12.510 9.833 11.694 1.00 98.06 97 SER A N 1
ATOM 745 C CA . SER A 1 97 ? -11.248 10.547 11.828 1.00 98.06 97 SER A CA 1
ATOM 746 C C . SER A 1 97 ? -10.095 9.570 12.010 1.00 98.06 97 SER A C 1
ATOM 748 O O . SER A 1 97 ? -10.248 8.521 12.636 1.00 98.06 97 SER A O 1
ATOM 750 N N . SER A 1 98 ? -8.930 9.936 11.484 1.00 97.75 98 SER A N 1
ATOM 751 C CA . SER A 1 98 ? -7.673 9.240 11.738 1.00 97.75 98 SER A CA 1
ATOM 752 C C . SER A 1 98 ? -6.697 10.159 12.463 1.00 97.75 98 SER A C 1
ATOM 754 O O . SER A 1 98 ? -6.592 11.332 12.100 1.00 97.75 98 SER A O 1
ATOM 756 N N . SER A 1 99 ? -5.936 9.619 13.409 1.00 96.50 99 SER A N 1
ATOM 757 C CA . SER A 1 99 ? -4.771 10.265 14.017 1.00 96.50 99 SER A CA 1
ATOM 758 C C . SER A 1 99 ? -3.561 9.367 13.813 1.00 96.50 99 SER A C 1
ATOM 760 O O . SER A 1 99 ? -3.607 8.212 14.231 1.00 96.50 99 SER A O 1
ATOM 762 N N . ALA A 1 100 ? -2.514 9.885 13.180 1.00 95.44 100 ALA A N 1
ATOM 763 C CA . ALA A 1 100 ? -1.284 9.149 12.915 1.00 95.44 100 ALA A CA 1
ATOM 764 C C . ALA A 1 100 ? -0.092 9.807 13.612 1.00 95.44 100 ALA A C 1
ATOM 766 O O . ALA A 1 100 ? 0.010 11.038 13.641 1.00 95.44 100 ALA A O 1
ATOM 767 N N . GLU A 1 101 ? 0.804 8.981 14.134 1.00 96.31 101 GLU A N 1
ATOM 768 C CA . GLU A 1 101 ? 2.113 9.349 14.659 1.00 96.31 101 GLU A CA 1
ATOM 769 C C . GLU A 1 101 ? 3.182 8.559 13.900 1.00 96.31 101 GLU A C 1
ATOM 771 O O . GLU A 1 101 ? 3.082 7.339 13.771 1.00 96.31 101 GLU A O 1
ATOM 776 N N . PHE A 1 102 ? 4.201 9.258 13.405 1.00 94.25 102 PHE A N 1
ATOM 777 C CA . PHE A 1 102 ? 5.314 8.679 12.658 1.00 94.25 102 PHE A CA 1
ATOM 778 C C . PHE A 1 102 ? 6.625 8.947 13.386 1.00 94.25 102 PHE A C 1
ATOM 780 O O . PHE A 1 102 ? 6.884 10.098 13.732 1.00 94.25 102 PHE A O 1
ATOM 787 N N . GLU A 1 103 ? 7.482 7.943 13.551 1.00 94.56 103 GLU A N 1
ATOM 788 C CA . GLU A 1 103 ? 8.853 8.133 14.044 1.00 94.56 103 GLU A CA 1
ATOM 789 C C . GLU A 1 103 ? 9.843 7.974 12.893 1.00 94.56 103 GLU A C 1
ATOM 791 O O . GLU A 1 103 ? 10.019 6.879 12.353 1.00 94.56 103 GLU A O 1
ATOM 796 N N . ILE A 1 104 ? 10.509 9.072 12.528 1.00 89.81 104 ILE A N 1
ATOM 797 C CA . ILE A 1 104 ? 11.479 9.110 11.430 1.00 89.81 104 ILE A CA 1
ATOM 798 C C . ILE A 1 104 ? 12.782 9.706 11.952 1.00 89.81 104 ILE A C 1
ATOM 800 O O . ILE A 1 104 ? 12.844 10.879 12.318 1.00 89.81 104 ILE A O 1
ATOM 804 N N . GLY A 1 105 ? 13.841 8.894 12.004 1.00 85.81 105 GLY A N 1
ATOM 805 C CA . GLY A 1 105 ? 15.170 9.357 12.418 1.00 85.81 105 GLY A CA 1
ATOM 806 C C . GLY A 1 105 ? 15.220 9.965 13.828 1.00 85.81 105 GLY A C 1
ATOM 807 O O . GLY A 1 105 ? 15.995 10.892 14.056 1.00 85.81 105 GLY A O 1
ATOM 808 N N . GLY A 1 106 ? 14.388 9.484 14.759 1.00 87.81 106 GLY A N 1
ATOM 809 C CA . GLY A 1 106 ? 14.305 10.006 16.131 1.00 87.81 106 GLY A CA 1
ATOM 810 C C . GLY A 1 106 ? 13.421 11.249 16.292 1.00 87.81 106 GLY A C 1
ATOM 811 O O . GLY A 1 106 ? 13.474 11.908 17.330 1.00 87.81 106 GLY A O 1
ATOM 812 N N . THR A 1 107 ? 12.688 11.638 15.243 1.00 91.75 107 THR A N 1
ATOM 813 C CA . THR A 1 107 ? 11.719 12.737 15.283 1.00 91.75 107 THR A CA 1
ATOM 814 C C . THR A 1 107 ? 10.315 12.192 15.088 1.00 91.75 107 THR A C 1
ATOM 816 O O . THR A 1 107 ? 10.039 11.526 14.087 1.00 91.75 107 THR A O 1
ATOM 819 N N . THR A 1 108 ? 9.424 12.552 16.010 1.00 95.06 108 THR A N 1
ATOM 820 C CA . THR A 1 108 ? 8.006 12.223 15.922 1.00 95.06 108 THR A CA 1
ATOM 821 C C . THR A 1 108 ? 7.248 13.286 15.129 1.00 95.06 108 THR A C 1
ATOM 823 O O . THR A 1 108 ? 7.324 14.482 15.424 1.00 95.06 108 THR A O 1
ATOM 826 N N . TYR A 1 109 ? 6.469 12.845 14.149 1.00 93.25 109 TYR A N 1
ATOM 827 C CA . TYR A 1 109 ? 5.550 13.662 13.363 1.00 93.25 109 TYR A CA 1
ATOM 828 C C . TYR A 1 109 ? 4.126 13.209 13.632 1.00 93.25 109 TYR A C 1
ATOM 830 O O . TYR A 1 109 ? 3.878 12.019 13.786 1.00 93.25 109 TYR A O 1
ATOM 838 N N . THR A 1 110 ? 3.175 14.137 13.647 1.00 94.12 110 THR A N 1
ATOM 839 C CA . THR A 1 110 ? 1.765 13.798 13.835 1.00 94.12 110 THR A CA 1
ATOM 840 C C . THR A 1 110 ? 0.919 14.337 12.698 1.00 94.12 110 THR A C 1
ATOM 842 O O . THR A 1 110 ? 1.226 15.366 12.090 1.00 94.12 110 THR A O 1
ATOM 845 N N . SER A 1 111 ? -0.160 13.628 12.388 1.00 93.00 111 SER A N 1
ATOM 846 C CA . SER A 1 111 ? -1.156 14.088 11.432 1.00 93.00 111 SER A CA 1
ATOM 847 C C . SER A 1 111 ? -2.554 13.666 11.856 1.00 93.00 111 SER A C 1
ATOM 849 O O . SER A 1 111 ? -2.753 12.700 12.594 1.00 93.00 111 SER A O 1
ATOM 851 N N . SER A 1 112 ? -3.549 14.409 11.388 1.00 95.56 112 SER A N 1
ATOM 852 C CA . SER A 1 112 ? -4.949 14.045 11.557 1.00 95.56 112 SER A CA 1
ATOM 853 C C . SER A 1 112 ? -5.688 14.266 10.252 1.00 95.56 112 SER A C 1
ATOM 855 O O . SER A 1 112 ? -5.429 15.250 9.560 1.00 95.56 112 SER A O 1
ATOM 857 N N . ASN A 1 113 ? -6.601 13.360 9.915 1.00 97.31 113 ASN A N 1
ATOM 858 C CA . ASN A 1 113 ? -7.405 13.450 8.701 1.00 97.31 113 ASN A CA 1
ATOM 859 C C . ASN A 1 113 ? -8.869 13.142 9.008 1.00 97.31 113 ASN A C 1
ATOM 861 O O . ASN A 1 113 ? -9.190 12.354 9.900 1.00 97.31 113 ASN A O 1
ATOM 865 N N . SER A 1 114 ? -9.754 13.745 8.223 1.00 97.88 114 SER A N 1
ATOM 866 C CA . SER A 1 114 ? -11.120 13.257 8.058 1.00 97.88 114 SER A CA 1
ATOM 867 C C . SER A 1 114 ? -11.119 12.015 7.169 1.00 97.88 114 SER A C 1
ATOM 869 O O . SER A 1 114 ? -10.301 11.908 6.254 1.00 97.88 114 SER A O 1
ATOM 871 N N . MET A 1 115 ? -12.029 11.083 7.446 1.00 98.06 115 MET A N 1
ATOM 872 C CA . MET A 1 115 ? -12.196 9.847 6.685 1.00 98.06 115 MET A CA 1
ATOM 873 C C . MET A 1 115 ? -13.557 9.825 5.998 1.00 98.06 115 MET A C 1
ATOM 875 O O . MET A 1 115 ? -14.580 10.109 6.627 1.00 98.06 115 MET A O 1
ATOM 879 N N . ASN A 1 116 ? -13.572 9.414 4.734 1.00 97.12 116 ASN A N 1
ATOM 880 C CA . ASN A 1 116 ? -14.777 9.026 4.005 1.00 97.12 116 ASN A CA 1
ATOM 881 C C . ASN A 1 116 ? -14.529 7.658 3.369 1.00 97.12 116 ASN A C 1
ATOM 883 O O . ASN A 1 116 ? -13.643 7.526 2.524 1.00 97.12 116 ASN A O 1
ATOM 887 N N . GLY A 1 117 ? -15.253 6.639 3.821 1.00 95.69 117 GLY A N 1
ATOM 888 C CA . GLY A 1 117 ? -14.981 5.259 3.457 1.00 95.69 117 GLY A CA 1
ATOM 889 C C . GLY A 1 117 ? -16.201 4.491 2.979 1.00 95.69 117 GLY A C 1
ATOM 890 O O . GLY A 1 117 ? -17.349 4.836 3.261 1.00 95.69 117 GLY A O 1
ATOM 891 N N . ILE A 1 118 ? -15.915 3.419 2.248 1.00 94.31 118 ILE A N 1
ATOM 892 C CA . ILE A 1 118 ? -16.883 2.425 1.805 1.00 94.31 118 ILE A CA 1
ATOM 893 C C . ILE A 1 118 ? -16.323 1.020 2.027 1.00 94.31 118 ILE A C 1
ATOM 895 O O . ILE A 1 118 ? -15.151 0.754 1.754 1.00 94.31 118 ILE A O 1
ATOM 899 N N . VAL A 1 119 ? -17.191 0.127 2.484 1.00 93.44 119 VAL A N 1
ATOM 900 C CA . VAL A 1 119 ? -17.004 -1.320 2.531 1.00 93.44 119 VAL A CA 1
ATOM 901 C C . VAL A 1 119 ? -18.073 -1.966 1.654 1.00 93.44 119 VAL A C 1
ATOM 903 O O . VAL A 1 119 ? -19.251 -1.626 1.735 1.00 93.44 119 VAL A O 1
ATOM 906 N N . THR A 1 120 ? -17.658 -2.882 0.788 1.00 92.00 120 THR A N 1
ATOM 907 C CA . THR A 1 120 ? -18.567 -3.689 -0.043 1.00 92.00 120 THR A CA 1
ATOM 908 C C . THR A 1 120 ? -19.002 -4.968 0.680 1.00 92.00 120 THR A C 1
ATOM 910 O O . THR A 1 120 ? -18.346 -5.392 1.628 1.00 92.00 120 THR A O 1
ATOM 913 N N . ASP A 1 121 ? -20.038 -5.652 0.184 1.00 88.12 121 ASP A N 1
ATOM 914 C CA . ASP A 1 121 ? -20.490 -6.949 0.727 1.00 88.12 121 ASP A CA 1
ATOM 915 C C . ASP A 1 121 ? -19.359 -7.981 0.798 1.00 88.12 121 ASP A C 1
ATOM 917 O O . ASP A 1 121 ? -19.235 -8.727 1.765 1.00 88.12 121 ASP A O 1
ATOM 921 N N . SER A 1 122 ? -18.474 -7.993 -0.205 1.00 90.06 122 SER A N 1
ATOM 922 C CA . SER A 1 122 ? -17.325 -8.899 -0.236 1.00 90.06 122 SER A CA 1
ATOM 923 C C . SER A 1 122 ? -16.222 -8.512 0.747 1.00 90.06 122 SER A C 1
ATOM 925 O O . SER A 1 122 ? -15.226 -9.223 0.825 1.00 90.06 122 SER A O 1
ATOM 927 N N . GLY A 1 123 ? -16.369 -7.404 1.476 1.00 91.69 123 GLY A N 1
ATOM 928 C CA . GLY A 1 123 ? -15.409 -6.884 2.442 1.00 91.69 123 GLY A CA 1
ATOM 929 C C . GLY A 1 123 ? -14.328 -5.993 1.834 1.00 91.69 123 GLY A C 1
ATOM 930 O O . GLY A 1 123 ? -13.428 -5.592 2.562 1.00 91.69 123 GLY A O 1
ATOM 931 N N . GLN A 1 124 ? -14.379 -5.664 0.538 1.00 93.38 124 GLN A N 1
ATOM 932 C CA . GLN A 1 124 ? -13.419 -4.726 -0.055 1.00 93.38 124 GLN A CA 1
ATOM 933 C C . GLN A 1 124 ? -13.629 -3.331 0.536 1.00 93.38 124 GLN A C 1
ATOM 935 O O . GLN A 1 124 ? -14.758 -2.831 0.538 1.00 93.38 124 GLN A O 1
ATOM 940 N N . VAL A 1 125 ? -12.545 -2.708 0.991 1.00 94.38 125 VAL A N 1
ATOM 941 C CA . VAL A 1 125 ? -12.545 -1.421 1.686 1.00 94.38 125 VAL A CA 1
ATOM 942 C C . VAL A 1 125 ? -11.817 -0.371 0.860 1.00 94.38 125 VAL A C 1
ATOM 944 O O . VAL A 1 125 ? -10.763 -0.623 0.273 1.00 94.38 125 VAL A O 1
ATOM 947 N N . ARG A 1 126 ? -12.364 0.843 0.849 1.00 95.44 126 ARG A N 1
ATOM 948 C CA . ARG A 1 126 ? -11.683 2.038 0.350 1.00 95.44 126 ARG A CA 1
ATOM 949 C C . ARG A 1 126 ? -11.968 3.207 1.268 1.00 95.44 126 ARG A C 1
ATOM 951 O O . ARG A 1 126 ? -13.121 3.422 1.627 1.00 95.44 126 ARG A O 1
ATOM 958 N N . ILE A 1 127 ? -10.940 3.971 1.611 1.00 97.00 127 ILE A N 1
ATOM 959 C CA . ILE A 1 127 ? -11.047 5.125 2.503 1.00 97.00 127 ILE A CA 1
ATOM 960 C C . ILE A 1 127 ? -10.288 6.297 1.896 1.00 97.00 127 ILE A C 1
ATOM 962 O O . ILE A 1 127 ? -9.129 6.164 1.511 1.00 97.00 127 ILE A O 1
ATOM 966 N N . LEU A 1 128 ? -10.941 7.449 1.820 1.00 96.94 128 LEU A N 1
ATOM 967 C CA . LEU A 1 128 ? -10.317 8.726 1.512 1.00 96.94 128 LEU A CA 1
ATOM 968 C C . LEU A 1 128 ? -9.948 9.417 2.821 1.00 96.94 128 LEU A C 1
ATOM 970 O O . LEU A 1 128 ? -10.816 9.633 3.667 1.00 96.94 128 LEU A O 1
ATOM 974 N N . PHE A 1 129 ? -8.675 9.766 2.962 1.00 96.88 129 PHE A N 1
ATOM 975 C CA . PHE A 1 129 ? -8.136 10.532 4.077 1.00 96.88 129 PHE A CA 1
ATOM 976 C C . PHE A 1 129 ? -7.820 11.940 3.592 1.00 96.88 129 PHE A C 1
ATOM 978 O O . PHE A 1 129 ? -6.972 12.125 2.715 1.00 96.88 129 PHE A O 1
ATOM 985 N N . SER A 1 130 ? -8.501 12.931 4.159 1.00 95.38 130 SER A N 1
ATOM 986 C CA . SER A 1 130 ? -8.377 14.324 3.734 1.00 95.38 130 SER A CA 1
ATOM 987 C C . SER A 1 130 ? -8.143 15.252 4.921 1.00 95.38 130 SER A C 1
ATOM 989 O O . SER A 1 130 ? -8.826 15.166 5.946 1.00 95.38 130 SER A O 1
ATOM 991 N N . ASN A 1 131 ? -7.216 16.187 4.739 1.00 92.69 131 ASN A N 1
ATOM 992 C CA . ASN A 1 131 ? -6.960 17.314 5.627 1.00 92.69 131 ASN A CA 1
ATOM 993 C C . ASN A 1 131 ? -6.739 18.567 4.766 1.00 92.69 131 ASN A C 1
ATOM 995 O O . ASN A 1 131 ? -6.185 18.479 3.668 1.00 92.69 131 ASN A O 1
ATOM 999 N N . GLU A 1 132 ? -7.213 19.719 5.232 1.00 87.50 132 GLU A N 1
ATOM 1000 C CA . GLU A 1 132 ? -7.071 20.979 4.508 1.00 87.50 132 GLU A CA 1
ATOM 1001 C C . GLU A 1 132 ? -5.592 21.288 4.242 1.00 87.50 132 GLU A C 1
ATOM 1003 O O . GLU A 1 132 ? -4.750 21.229 5.135 1.00 87.50 132 GLU A O 1
ATOM 1008 N N . GLY A 1 133 ? -5.270 21.617 2.989 1.00 81.06 133 GLY A N 1
ATOM 1009 C CA . GLY A 1 133 ? -3.900 21.926 2.575 1.00 81.06 133 GLY A CA 1
ATOM 1010 C C . GLY A 1 133 ? -3.002 20.712 2.309 1.00 81.06 133 GLY A C 1
ATOM 1011 O O . GLY A 1 133 ? -1.872 20.913 1.868 1.00 81.06 133 GLY A O 1
ATOM 1012 N N . SER A 1 134 ? -3.495 19.482 2.495 1.00 84.75 134 SER A N 1
ATOM 1013 C CA . SER A 1 134 ? -2.748 18.243 2.234 1.00 84.75 134 SER A CA 1
ATOM 1014 C C . SER A 1 134 ? -3.339 17.446 1.064 1.00 84.75 134 SER A C 1
ATOM 1016 O O . SER A 1 134 ? -4.562 17.433 0.880 1.00 84.75 134 SER A O 1
ATOM 1018 N N . PRO A 1 135 ? -2.510 16.738 0.271 1.00 86.50 135 PRO A N 1
ATOM 1019 C CA . PRO A 1 135 ? -3.004 15.778 -0.710 1.00 86.50 135 PRO A CA 1
ATOM 1020 C C . PRO A 1 135 ? -3.902 14.723 -0.056 1.00 86.50 135 PRO A C 1
ATOM 1022 O O . PRO A 1 135 ? -3.605 14.219 1.027 1.00 86.50 135 PRO A O 1
ATOM 1025 N N . THR A 1 136 ? -5.007 14.377 -0.722 1.00 92.50 136 THR A N 1
ATOM 1026 C CA . THR A 1 136 ? -5.875 13.291 -0.251 1.00 92.50 136 THR A CA 1
ATOM 1027 C C . THR A 1 136 ? -5.160 11.961 -0.424 1.00 92.50 136 THR A C 1
ATOM 1029 O O . THR A 1 136 ? -4.716 11.636 -1.523 1.00 92.50 136 THR A O 1
ATOM 1032 N N . THR A 1 137 ? -5.091 11.186 0.652 1.00 94.88 137 THR A N 1
ATOM 1033 C CA . THR A 1 137 ? -4.567 9.822 0.611 1.00 94.88 137 THR A CA 1
ATOM 1034 C C . THR A 1 137 ? -5.713 8.835 0.427 1.00 94.88 137 THR A C 1
ATOM 1036 O O . THR A 1 137 ? -6.783 9.000 1.012 1.00 94.88 137 THR A O 1
ATOM 1039 N N . ILE A 1 138 ? -5.498 7.796 -0.375 1.00 96.06 138 ILE A N 1
ATOM 1040 C CA . ILE A 1 138 ? -6.462 6.713 -0.561 1.00 96.06 138 ILE A CA 1
ATOM 1041 C C . ILE A 1 138 ? -5.904 5.465 0.121 1.00 96.06 138 ILE A C 1
ATOM 1043 O O . ILE A 1 138 ? -4.867 4.948 -0.289 1.00 96.06 138 ILE A O 1
ATOM 1047 N N . GLY A 1 139 ? -6.609 4.978 1.137 1.00 96.56 139 GLY A N 1
ATOM 1048 C CA . GLY A 1 139 ? -6.418 3.633 1.664 1.00 96.56 139 GLY A CA 1
ATOM 1049 C C . GLY A 1 139 ? -7.283 2.643 0.902 1.00 96.56 139 GLY A C 1
ATOM 1050 O O . GLY A 1 139 ?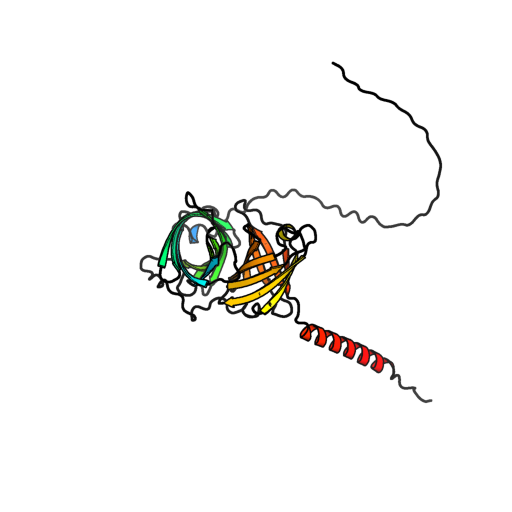 -8.471 2.886 0.675 1.00 96.56 139 GLY A O 1
ATOM 1051 N N . ILE A 1 140 ? -6.689 1.524 0.523 1.00 96.31 140 ILE A N 1
ATOM 1052 C CA . ILE A 1 140 ? -7.357 0.398 -0.124 1.00 96.31 140 ILE A CA 1
ATOM 1053 C C . ILE A 1 140 ? -7.121 -0.851 0.707 1.00 96.31 140 ILE A C 1
ATOM 1055 O O . ILE A 1 140 ? -6.088 -0.975 1.361 1.00 96.31 140 ILE A O 1
ATOM 1059 N N . GLY A 1 141 ? -8.073 -1.769 0.706 1.00 95.69 141 GLY A N 1
ATOM 1060 C CA . GLY A 1 141 ? -7.913 -2.963 1.507 1.00 95.69 141 GLY A CA 1
ATOM 1061 C C . GLY A 1 141 ? -9.108 -3.884 1.490 1.00 95.69 141 GLY A C 1
ATOM 1062 O O . GLY A 1 141 ? -9.975 -3.821 0.614 1.00 95.69 141 GLY A O 1
ATOM 1063 N N . GLN A 1 142 ? -9.130 -4.756 2.483 1.00 95.38 142 GLN A N 1
ATOM 1064 C CA . GLN A 1 142 ? -10.059 -5.858 2.592 1.00 95.38 142 GLN A CA 1
ATOM 1065 C C . GLN A 1 142 ? -10.303 -6.163 4.071 1.00 95.38 142 GLN A C 1
ATOM 1067 O O . GLN A 1 142 ? -9.393 -6.158 4.897 1.00 95.38 142 GLN A O 1
ATOM 1072 N N . LEU A 1 143 ? -11.545 -6.464 4.421 1.00 93.94 143 LEU A N 1
ATOM 1073 C CA . LEU A 1 143 ? -11.857 -7.031 5.721 1.00 93.94 143 LEU A CA 1
ATOM 1074 C C . LEU A 1 143 ? -11.428 -8.491 5.757 1.00 93.94 143 LEU A C 1
ATOM 1076 O O . LEU A 1 143 ? -11.788 -9.279 4.875 1.00 93.94 143 LEU A O 1
ATOM 1080 N N . ARG A 1 144 ? -10.678 -8.848 6.798 1.00 91.44 144 ARG A N 1
ATOM 1081 C CA . ARG A 1 144 ? -10.164 -10.203 7.011 1.00 91.44 144 ARG A CA 1
ATOM 1082 C C . ARG A 1 144 ? -10.470 -10.676 8.411 1.00 91.44 144 ARG A C 1
ATOM 1084 O O . ARG A 1 144 ? -10.253 -9.945 9.369 1.00 91.44 144 ARG A O 1
ATOM 1091 N N . THR A 1 145 ? -10.895 -11.925 8.536 1.00 90.69 145 THR A N 1
ATOM 1092 C CA . THR A 1 145 ? -10.966 -12.593 9.834 1.00 90.69 145 THR A CA 1
ATOM 1093 C C . THR A 1 145 ? -9.750 -13.493 9.995 1.00 90.69 145 THR A C 1
ATOM 1095 O O . THR A 1 145 ? -9.628 -14.501 9.302 1.00 90.69 145 THR A O 1
ATOM 1098 N N . VAL A 1 146 ? -8.868 -13.140 10.927 1.00 85.69 146 VAL A N 1
ATOM 1099 C CA . VAL A 1 146 ? -7.665 -13.903 11.277 1.00 85.69 146 VAL A CA 1
ATOM 1100 C C . VAL A 1 146 ? -7.825 -14.375 12.717 1.00 85.69 146 VAL A C 1
ATOM 1102 O O . VAL A 1 146 ? -8.085 -13.575 13.611 1.00 85.69 146 VAL A O 1
ATOM 1105 N N . GLU A 1 147 ? -7.754 -15.691 12.935 1.00 86.94 147 GLU A N 1
ATOM 1106 C CA . GLU A 1 147 ? -7.894 -16.309 14.268 1.00 86.94 147 GLU A CA 1
ATOM 1107 C C . GLU A 1 147 ? -9.161 -15.863 15.035 1.00 86.94 147 GLU A C 1
ATOM 1109 O O . GLU A 1 147 ? -9.168 -15.716 16.255 1.00 86.94 147 GLU A O 1
ATOM 1114 N N . GLY A 1 148 ? -10.263 -15.639 14.309 1.00 87.56 148 GLY A N 1
ATOM 1115 C CA . GLY A 1 148 ? -11.554 -15.236 14.879 1.00 87.56 148 GLY A CA 1
ATOM 1116 C C . GLY A 1 148 ? -11.699 -13.740 15.174 1.00 87.56 148 GLY A C 1
ATOM 1117 O O . GLY A 1 148 ? -12.775 -13.321 15.595 1.00 87.56 148 GLY A O 1
ATOM 1118 N N . THR A 1 149 ? -10.670 -12.930 14.916 1.00 90.19 149 THR A N 1
ATOM 1119 C CA . THR A 1 149 ? -10.747 -11.466 15.001 1.00 90.19 149 THR A CA 1
ATOM 1120 C C . THR A 1 149 ? -10.843 -10.874 13.604 1.00 90.19 149 THR A C 1
ATOM 1122 O O . THR A 1 149 ? -10.095 -11.263 12.710 1.00 90.19 149 THR A O 1
ATOM 1125 N N . THR A 1 150 ? -11.771 -9.940 13.403 1.00 93.31 150 THR A N 1
ATOM 1126 C CA . THR A 1 150 ? -11.880 -9.196 12.145 1.00 93.31 150 THR A CA 1
ATOM 1127 C C . THR A 1 150 ? -10.975 -7.972 12.182 1.00 93.31 150 THR A C 1
ATOM 1129 O O . THR A 1 150 ? -11.015 -7.202 13.139 1.00 93.31 150 THR A O 1
ATOM 1132 N N . TYR A 1 151 ? -10.187 -7.802 11.127 1.00 95.12 151 TYR A N 1
ATOM 1133 C CA . TYR A 1 151 ? -9.241 -6.719 10.907 1.00 95.12 151 TYR A CA 1
ATOM 1134 C C . TYR A 1 151 ? -9.588 -5.979 9.618 1.00 95.12 151 TYR A C 1
ATOM 1136 O O . TYR A 1 151 ? -10.100 -6.578 8.666 1.00 95.12 151 TYR A O 1
ATOM 1144 N N . PHE A 1 152 ? -9.231 -4.698 9.560 1.00 96.94 152 PHE A N 1
ATOM 1145 C CA . PHE A 1 152 ? -9.050 -4.022 8.278 1.00 96.94 152 PHE A CA 1
ATOM 1146 C C . PHE A 1 152 ? -7.620 -4.287 7.802 1.00 96.94 152 PHE A C 1
ATOM 1148 O O . PHE A 1 152 ? -6.685 -3.700 8.337 1.00 96.94 152 PHE A O 1
ATOM 1155 N N . GLU A 1 153 ? -7.441 -5.169 6.821 1.00 97.06 153 GLU A N 1
ATOM 1156 C CA . GLU A 1 153 ? -6.177 -5.305 6.091 1.00 97.06 153 GLU A CA 1
ATOM 1157 C C . GLU A 1 153 ? -6.104 -4.170 5.070 1.00 97.06 153 GLU A C 1
ATOM 1159 O O . GLU A 1 153 ? -6.882 -4.146 4.118 1.00 97.06 153 GLU A O 1
ATOM 1164 N N . MET A 1 154 ? -5.233 -3.193 5.292 1.00 97.94 154 MET A N 1
ATOM 1165 C CA . MET A 1 154 ? -5.221 -1.938 4.541 1.00 97.94 154 MET A CA 1
ATOM 1166 C C . MET A 1 154 ? -3.817 -1.615 4.058 1.00 97.94 154 MET A C 1
ATOM 1168 O O . MET A 1 154 ? -2.844 -1.898 4.750 1.00 97.94 154 MET A O 1
ATOM 1172 N N . GLN A 1 155 ? -3.730 -0.995 2.885 1.00 97.88 155 GLN A N 1
ATOM 1173 C CA . GLN A 1 155 ? -2.511 -0.488 2.268 1.00 97.88 155 GLN A CA 1
ATOM 1174 C C . GLN A 1 155 ? -2.736 0.956 1.824 1.00 97.88 155 GLN A C 1
ATOM 1176 O O . GLN A 1 155 ? -3.810 1.308 1.323 1.00 97.88 155 GLN A O 1
ATOM 1181 N N . MET A 1 156 ? -1.720 1.798 1.981 1.00 96.25 156 MET A N 1
ATOM 1182 C CA . MET A 1 156 ? -1.745 3.169 1.480 1.00 96.25 156 MET A CA 1
ATOM 1183 C C . MET A 1 156 ? -0.342 3.706 1.213 1.00 96.25 156 MET A C 1
ATOM 1185 O O . MET A 1 156 ? 0.636 3.262 1.814 1.00 96.25 156 MET A O 1
ATOM 1189 N N . ILE A 1 157 ? -0.274 4.700 0.328 1.00 95.56 157 ILE A N 1
ATOM 1190 C CA . ILE A 1 157 ? 0.867 5.602 0.194 1.00 95.56 157 ILE A CA 1
ATOM 1191 C C . ILE A 1 157 ? 0.397 7.020 0.513 1.00 95.56 157 ILE A C 1
ATOM 1193 O O . ILE A 1 157 ? -0.602 7.479 -0.039 1.00 95.56 157 ILE A O 1
ATOM 1197 N N . SER A 1 158 ? 1.085 7.707 1.416 1.00 92.19 158 SER A N 1
ATOM 1198 C CA . SER A 1 158 ? 0.776 9.086 1.802 1.00 92.19 158 SER A CA 1
ATOM 1199 C C . SER A 1 158 ? 1.962 10.009 1.546 1.00 92.19 158 SER A C 1
ATOM 1201 O O . SER A 1 158 ? 3.097 9.552 1.419 1.00 92.19 158 SER A O 1
ATOM 1203 N N . GLY A 1 159 ? 1.700 11.315 1.482 1.00 85.94 159 GLY A N 1
ATOM 1204 C CA . GLY A 1 159 ? 2.738 12.343 1.464 1.00 85.94 159 GLY A CA 1
ATOM 1205 C C . GLY A 1 159 ? 2.795 13.177 0.184 1.00 85.94 159 GLY A C 1
ATOM 1206 O O . GLY A 1 159 ? 1.786 13.392 -0.487 1.00 85.94 159 GLY A O 1
ATOM 1207 N N . GLY A 1 160 ? 3.980 13.722 -0.096 1.00 78.44 160 GLY A N 1
ATOM 1208 C CA . GLY A 1 160 ? 4.224 14.626 -1.225 1.00 78.44 160 GLY A CA 1
ATOM 1209 C C . GLY A 1 160 ? 5.664 15.136 -1.301 1.00 78.44 160 GLY A C 1
ATOM 1210 O O . GLY A 1 160 ? 6.264 15.102 -2.367 1.00 78.44 160 GLY A O 1
ATOM 1211 N N . SER A 1 161 ? 6.254 15.564 -0.178 1.00 81.50 161 SER A N 1
ATOM 1212 C CA . SER A 1 161 ? 7.698 15.875 -0.093 1.00 81.50 161 SER A CA 1
ATOM 1213 C C . SER A 1 161 ? 8.551 14.651 0.259 1.00 81.50 161 SER A C 1
ATOM 1215 O O . SER A 1 161 ? 9.711 14.553 -0.126 1.00 81.50 161 SER A O 1
ATOM 1217 N N . SER A 1 162 ? 7.949 13.723 0.994 1.00 91.12 162 SER A N 1
ATOM 1218 C CA . SER A 1 162 ? 8.366 12.340 1.206 1.00 91.12 162 SER A CA 1
ATOM 1219 C C . SER A 1 162 ? 7.128 11.478 0.969 1.00 91.12 162 SER A C 1
ATOM 1221 O O . SER A 1 162 ? 6.009 11.978 1.143 1.00 91.12 162 SER A O 1
ATOM 1223 N N . TYR A 1 163 ? 7.324 10.226 0.572 1.00 95.25 163 TYR A N 1
ATOM 1224 C CA . TYR A 1 163 ? 6.257 9.246 0.458 1.00 95.25 163 TYR A CA 1
ATOM 1225 C C . TYR A 1 163 ? 6.391 8.169 1.524 1.00 95.25 163 TYR A C 1
ATOM 1227 O O . TYR A 1 163 ? 7.451 7.567 1.668 1.00 95.25 163 TYR A O 1
ATOM 1235 N N . ILE A 1 164 ? 5.297 7.900 2.232 1.00 96.00 164 ILE A N 1
ATOM 1236 C CA . ILE A 1 164 ? 5.207 6.840 3.236 1.00 96.00 164 ILE A CA 1
ATOM 1237 C C . ILE A 1 164 ? 4.288 5.753 2.702 1.00 96.00 164 ILE A C 1
ATOM 1239 O O . ILE A 1 164 ? 3.106 6.013 2.490 1.00 96.00 164 ILE A O 1
ATOM 1243 N N . THR A 1 165 ? 4.820 4.550 2.500 1.00 97.62 165 THR A N 1
ATOM 1244 C CA . THR A 1 165 ? 4.034 3.352 2.186 1.00 97.62 165 THR A CA 1
ATOM 1245 C C . THR A 1 165 ? 3.835 2.543 3.456 1.00 97.62 165 THR A C 1
ATOM 1247 O O . THR A 1 165 ? 4.806 2.177 4.120 1.00 97.62 165 THR A O 1
ATOM 1250 N N . HIS A 1 166 ? 2.581 2.233 3.771 1.00 97.19 166 HIS A N 1
ATOM 1251 C CA . HIS A 1 166 ? 2.220 1.449 4.947 1.00 97.19 166 HIS A CA 1
ATOM 1252 C C . HIS A 1 166 ? 1.180 0.395 4.593 1.00 97.19 166 HIS A C 1
ATOM 1254 O O . HIS A 1 166 ? 0.297 0.625 3.760 1.00 97.19 166 HIS A O 1
ATOM 1260 N N . TRP A 1 167 ? 1.294 -0.768 5.224 1.00 96.94 167 TRP A N 1
ATOM 1261 C CA . TRP A 1 167 ? 0.240 -1.764 5.268 1.00 96.94 167 TRP A CA 1
ATOM 1262 C C . TRP A 1 167 ? 0.048 -2.275 6.695 1.00 96.94 167 TRP A C 1
ATOM 1264 O O . TRP A 1 167 ? 1.007 -2.429 7.452 1.00 96.94 167 TRP A O 1
ATOM 1274 N N . ALA A 1 168 ? -1.193 -2.572 7.064 1.00 95.81 168 ALA A N 1
ATOM 1275 C CA . ALA A 1 168 ? -1.498 -3.085 8.390 1.00 95.81 168 ALA A CA 1
ATOM 1276 C C . ALA A 1 168 ? -2.781 -3.909 8.415 1.00 95.81 168 ALA A C 1
ATOM 1278 O O . ALA A 1 168 ? -3.734 -3.611 7.699 1.00 95.81 168 ALA A O 1
ATOM 1279 N N . TYR A 1 169 ? -2.834 -4.882 9.326 1.00 95.75 169 TYR A N 1
ATOM 1280 C CA . TYR A 1 169 ? -4.098 -5.331 9.898 1.00 95.75 169 TYR A CA 1
ATOM 1281 C C . TYR A 1 169 ? -4.474 -4.387 11.036 1.00 95.75 169 TYR A C 1
ATOM 1283 O O . TYR A 1 169 ? -4.007 -4.550 12.164 1.00 95.75 169 TYR A O 1
ATOM 1291 N N . MET A 1 170 ? -5.315 -3.394 10.763 1.00 96.75 170 MET A N 1
ATOM 1292 C CA . MET A 1 170 ? -5.857 -2.554 11.827 1.00 96.75 170 MET A CA 1
ATOM 1293 C C . MET A 1 170 ? -6.747 -3.418 12.718 1.00 96.75 170 MET A C 1
ATOM 1295 O O . MET A 1 170 ? -7.680 -4.071 12.239 1.00 96.75 170 MET A O 1
ATOM 1299 N N . ALA A 1 171 ? -6.448 -3.427 14.012 1.00 95.50 171 ALA A N 1
ATOM 1300 C CA . ALA A 1 171 ? -7.144 -4.216 15.017 1.00 95.50 171 ALA A CA 1
ATOM 1301 C C . ALA A 1 171 ? -8.230 -3.379 15.711 1.00 95.50 171 ALA A C 1
ATOM 1303 O O . ALA A 1 171 ? -8.049 -2.165 15.842 1.00 95.50 171 ALA A O 1
ATOM 1304 N N . PRO A 1 172 ? -9.325 -3.992 16.201 1.00 95.00 172 PRO A N 1
ATOM 1305 C CA . PRO A 1 172 ? -10.308 -3.282 17.010 1.00 95.00 172 PRO A CA 1
ATOM 1306 C C . PRO A 1 172 ? -9.653 -2.659 18.247 1.00 95.00 172 PRO A C 1
ATOM 1308 O O . PRO A 1 172 ? -8.909 -3.319 18.972 1.00 95.00 172 PRO A O 1
ATOM 1311 N N . TYR A 1 173 ? -9.957 -1.393 18.509 1.00 93.25 173 TYR A N 1
ATOM 1312 C CA . TYR A 1 173 ? -9.482 -0.648 19.667 1.00 93.25 173 TYR A CA 1
ATOM 1313 C C . TYR A 1 173 ? -10.604 -0.502 20.697 1.00 93.25 173 TYR A C 1
ATOM 1315 O O . TYR A 1 173 ? -11.661 0.069 20.423 1.00 93.25 173 TYR A O 1
ATOM 1323 N N . SER A 1 174 ? -10.352 -0.975 21.916 1.00 89.88 174 SER A N 1
ATOM 1324 C CA . SER A 1 174 ? -11.198 -0.708 23.082 1.00 89.88 174 SER A CA 1
ATOM 1325 C C . SER A 1 174 ? -10.490 0.202 24.079 1.00 89.88 174 SER A C 1
ATOM 1327 O O . SER A 1 174 ? -9.262 0.179 24.194 1.00 89.88 174 SER A O 1
ATOM 1329 N N . GLN A 1 175 ? -11.254 0.964 24.863 1.00 83.50 175 GLN A N 1
ATOM 1330 C CA . GLN A 1 175 ? -10.694 1.759 25.954 1.00 83.50 175 GLN A CA 1
ATOM 1331 C C . GLN A 1 175 ? -9.868 0.869 26.901 1.00 83.50 175 GLN A C 1
ATOM 1333 O O . GLN A 1 175 ? -10.343 -0.167 27.361 1.00 83.50 175 GLN A O 1
ATOM 1338 N N . GLY A 1 176 ? -8.624 1.269 27.173 1.00 84.31 176 GLY A N 1
ATOM 1339 C CA . GLY A 1 176 ? -7.670 0.483 27.967 1.00 84.31 176 GLY A CA 1
ATOM 1340 C C . GLY A 1 176 ? -6.698 -0.370 27.145 1.00 84.31 176 GLY A C 1
ATOM 1341 O O . GLY A 1 176 ? -5.780 -0.949 27.721 1.00 84.31 176 GLY A O 1
ATOM 1342 N N . THR A 1 177 ? -6.841 -0.411 25.816 1.00 89.12 177 THR A N 1
ATOM 1343 C CA . THR A 1 177 ? -5.831 -1.012 24.932 1.00 89.12 177 THR A CA 1
ATOM 1344 C C . THR A 1 177 ? -4.523 -0.234 25.051 1.00 89.12 177 THR A C 1
ATOM 1346 O O . THR A 1 177 ? -4.492 0.980 24.844 1.00 89.12 177 THR A O 1
ATOM 1349 N N . THR A 1 178 ? -3.435 -0.927 25.391 1.00 90.25 178 THR A N 1
ATOM 1350 C CA . THR A 1 178 ? -2.090 -0.348 25.351 1.00 90.25 178 THR A CA 1
ATOM 1351 C C . THR A 1 178 ? -1.644 -0.241 23.900 1.00 90.25 178 THR A C 1
ATOM 1353 O O . THR A 1 178 ? -1.538 -1.253 23.207 1.00 90.25 178 THR A O 1
ATOM 1356 N N . LEU A 1 179 ? -1.398 0.985 23.444 1.00 91.31 179 LEU A N 1
ATOM 1357 C CA . LEU A 1 179 ? -0.843 1.215 22.118 1.00 91.31 179 LEU A CA 1
ATOM 1358 C C . LEU A 1 179 ? 0.613 0.723 22.073 1.00 91.31 179 LEU A C 1
ATOM 1360 O O . LEU A 1 179 ? 1.325 0.844 23.074 1.00 91.31 179 LEU A O 1
ATOM 1364 N N . PRO A 1 180 ? 1.064 0.153 20.944 1.00 89.12 180 PRO A N 1
ATOM 1365 C CA . PRO A 1 180 ? 2.464 -0.188 20.759 1.00 89.12 180 PRO A CA 1
ATOM 1366 C C . PRO A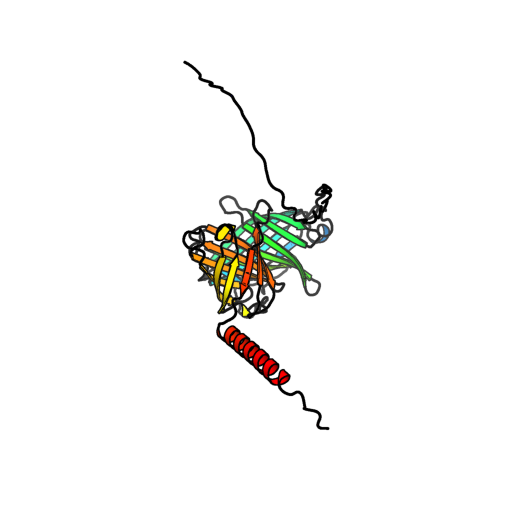 1 180 ? 3.373 1.037 20.926 1.00 89.12 180 PRO A C 1
ATOM 1368 O O . PRO A 1 180 ? 2.957 2.151 20.600 1.00 89.12 180 PRO A O 1
ATOM 1371 N N . PRO A 1 181 ? 4.620 0.832 21.387 1.00 89.88 181 PRO A N 1
ATOM 1372 C CA . PRO A 1 181 ? 5.638 1.869 21.307 1.00 89.88 181 PRO A CA 1
ATOM 1373 C C . PRO A 1 181 ? 5.887 2.221 19.840 1.00 89.88 181 PRO A C 1
ATOM 1375 O O . PRO A 1 181 ? 5.811 1.343 18.980 1.00 89.88 181 PRO A O 1
ATOM 1378 N N . LEU A 1 182 ? 6.209 3.485 19.573 1.00 91.38 182 LEU A N 1
ATOM 1379 C CA . LEU A 1 182 ? 6.489 3.993 18.232 1.00 91.38 182 LEU A CA 1
ATOM 1380 C C . LEU A 1 182 ? 7.910 3.607 17.781 1.00 91.38 182 LEU A C 1
ATOM 1382 O O . LEU A 1 182 ? 8.772 4.447 17.555 1.00 91.38 182 LEU A O 1
ATOM 1386 N N . GLU A 1 183 ? 8.163 2.301 17.713 1.00 87.94 183 GLU A N 1
ATOM 1387 C CA . GLU A 1 183 ? 9.465 1.712 17.413 1.00 87.94 183 GLU A CA 1
ATOM 1388 C C . GLU A 1 183 ? 9.306 0.480 16.516 1.00 87.94 183 GLU A C 1
ATOM 1390 O O . GLU A 1 183 ? 8.452 -0.384 16.744 1.00 87.94 183 GLU A O 1
ATOM 1395 N N . VAL A 1 184 ? 10.177 0.372 15.514 1.00 85.50 184 VAL A N 1
ATOM 1396 C CA . VAL A 1 184 ? 10.257 -0.798 14.633 1.00 85.50 184 VAL A CA 1
ATOM 1397 C C . VAL A 1 184 ? 11.153 -1.859 15.264 1.00 85.50 184 VAL A C 1
ATOM 1399 O O . VAL A 1 184 ? 12.286 -1.581 15.656 1.00 85.50 184 VAL A O 1
ATOM 1402 N N . SER A 1 185 ? 10.679 -3.104 15.295 1.00 79.94 185 SER A N 1
ATOM 1403 C CA . SER A 1 185 ? 11.455 -4.267 15.722 1.00 79.94 185 SER A CA 1
ATOM 1404 C C . SER A 1 185 ? 11.493 -5.348 14.635 1.00 79.94 185 SER A C 1
ATOM 1406 O O . SER A 1 185 ? 10.444 -5.719 14.107 1.00 79.94 185 SER A O 1
ATOM 1408 N N . PRO A 1 186 ? 12.663 -5.952 14.342 1.00 67.00 186 PRO A N 1
ATOM 1409 C CA . PRO A 1 186 ? 12.779 -7.025 13.349 1.00 67.00 186 PRO A CA 1
ATOM 1410 C C . PRO A 1 186 ? 11.919 -8.269 13.623 1.00 67.00 186 PRO A C 1
ATOM 1412 O O . PRO A 1 186 ? 11.679 -9.057 12.715 1.00 67.00 186 PRO A O 1
ATOM 1415 N N . SER A 1 187 ? 11.449 -8.480 14.858 1.00 65.00 187 SER A N 1
ATOM 1416 C CA . SER A 1 187 ? 10.594 -9.624 15.214 1.00 65.00 187 SER A CA 1
ATOM 1417 C C . SER A 1 187 ? 9.123 -9.457 14.804 1.00 65.00 187 SER A C 1
ATOM 1419 O O . SER A 1 187 ? 8.326 -10.370 15.011 1.00 65.00 187 SER A O 1
ATOM 1421 N N . GLN A 1 188 ? 8.753 -8.321 14.210 1.00 69.56 188 GLN A N 1
ATOM 1422 C CA . GLN A 1 188 ? 7.384 -7.976 13.809 1.00 69.56 188 GLN A CA 1
ATOM 1423 C C . GLN A 1 188 ? 7.024 -8.482 12.397 1.00 69.56 188 GLN A C 1
ATOM 1425 O O . GLN A 1 188 ? 6.207 -7.874 11.710 1.00 69.56 188 GLN A O 1
ATOM 1430 N N . LEU A 1 189 ? 7.625 -9.586 11.934 1.00 69.62 189 LEU A N 1
ATOM 1431 C CA . LEU A 1 189 ? 7.345 -10.106 10.595 1.00 69.62 189 LEU A CA 1
ATOM 1432 C C . LEU A 1 189 ? 5.899 -10.611 10.487 1.00 69.62 189 LEU A C 1
ATOM 1434 O O . LEU A 1 189 ? 5.494 -11.520 11.213 1.00 69.62 189 LEU A O 1
ATOM 1438 N N . ARG A 1 190 ? 5.128 -10.036 9.564 1.00 82.62 190 ARG A N 1
ATOM 1439 C CA . ARG A 1 190 ? 3.761 -10.447 9.237 1.00 82.62 190 ARG A CA 1
ATOM 1440 C C . ARG A 1 190 ? 3.597 -10.904 7.797 1.00 82.62 190 ARG A C 1
ATOM 1442 O O . ARG A 1 190 ? 2.697 -11.699 7.585 1.00 82.62 190 ARG A O 1
ATOM 1449 N N . SER A 1 191 ? 4.457 -10.465 6.874 1.00 91.50 191 SER A N 1
ATOM 1450 C CA . SER A 1 191 ? 4.400 -10.852 5.455 1.00 91.50 191 SER A CA 1
ATOM 1451 C C . SER A 1 191 ? 5.757 -11.388 4.941 1.00 91.50 191 SER A C 1
ATOM 1453 O O . SER A 1 191 ? 6.447 -10.712 4.175 1.00 91.50 191 SER A O 1
ATOM 1455 N N . PRO A 1 192 ? 6.274 -12.533 5.434 1.00 91.06 192 PRO A N 1
ATOM 1456 C CA . PRO A 1 192 ? 7.522 -13.129 4.936 1.00 91.06 192 PRO A CA 1
ATOM 1457 C C . PRO A 1 192 ? 7.383 -13.965 3.646 1.00 91.06 192 PRO A C 1
ATOM 1459 O O . PRO A 1 192 ? 8.390 -14.270 3.010 1.00 91.06 192 PRO A O 1
ATOM 1462 N N . GLU A 1 193 ? 6.178 -14.375 3.257 1.00 93.62 193 GLU A N 1
ATOM 1463 C CA . GLU A 1 193 ? 5.908 -15.325 2.164 1.00 93.62 193 GLU A CA 1
ATOM 1464 C C . GLU A 1 193 ? 6.353 -14.832 0.783 1.00 93.62 193 GLU A C 1
ATOM 1466 O O . GLU A 1 193 ? 6.709 -15.650 -0.064 1.00 93.62 193 GLU A O 1
ATOM 1471 N N . TRP A 1 194 ? 6.417 -13.515 0.575 1.00 96.44 194 TRP A N 1
ATOM 1472 C CA . TRP A 1 194 ? 6.835 -12.905 -0.691 1.00 96.44 194 TRP A CA 1
ATOM 1473 C C . TRP A 1 194 ? 8.314 -12.510 -0.720 1.00 96.44 194 TRP A C 1
ATOM 1475 O O . TRP A 1 194 ? 8.753 -11.831 -1.645 1.00 96.44 194 TRP A O 1
ATOM 1485 N N . ASN A 1 195 ? 9.116 -12.963 0.251 1.00 95.75 195 ASN A N 1
ATOM 1486 C CA . ASN A 1 195 ? 10.551 -12.659 0.308 1.00 95.75 195 ASN A CA 1
ATOM 1487 C C . ASN A 1 195 ? 11.323 -13.110 -0.941 1.00 95.75 195 ASN A C 1
ATOM 1489 O O . ASN A 1 195 ? 12.377 -12.570 -1.261 1.00 95.75 195 ASN A O 1
ATOM 1493 N N . TRP A 1 196 ? 10.787 -14.081 -1.680 1.00 96.06 196 TRP A N 1
ATOM 1494 C CA . TRP A 1 196 ? 11.352 -14.526 -2.949 1.00 96.06 196 TRP A CA 1
ATOM 1495 C C . TRP A 1 196 ? 11.333 -13.446 -4.041 1.00 96.06 196 TRP A C 1
ATOM 1497 O O . TRP A 1 196 ? 12.055 -13.598 -5.020 1.00 96.06 196 TRP A O 1
ATOM 1507 N N . MET A 1 197 ? 10.555 -12.362 -3.891 1.00 97.12 197 MET A N 1
ATOM 1508 C CA . MET A 1 197 ? 10.586 -11.234 -4.827 1.00 97.12 197 MET A CA 1
ATOM 1509 C C . MET A 1 197 ? 11.951 -10.545 -4.841 1.00 97.12 197 MET A C 1
ATOM 1511 O O . MET A 1 197 ? 12.348 -10.015 -5.874 1.00 97.12 197 MET A O 1
ATOM 1515 N N . GLN A 1 198 ? 12.693 -10.547 -3.733 1.00 96.94 198 GLN A N 1
ATOM 1516 C CA . GLN A 1 198 ? 14.009 -9.921 -3.692 1.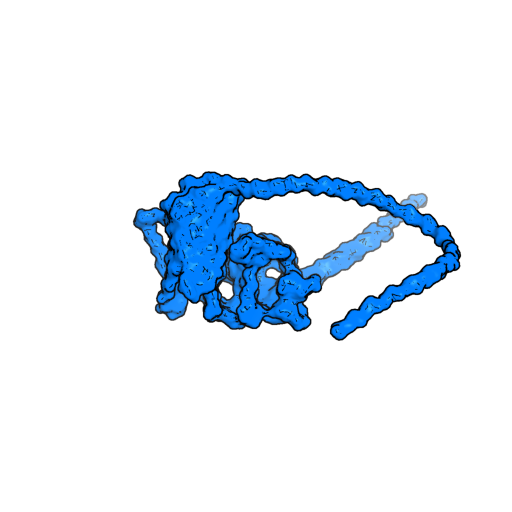00 96.94 198 GLN A CA 1
ATOM 1517 C C . GLN A 1 198 ? 14.956 -10.529 -4.735 1.00 96.94 198 GLN A C 1
ATOM 1519 O O . GLN A 1 198 ? 15.120 -11.743 -4.829 1.00 96.94 198 GLN A O 1
ATOM 1524 N N . GLY A 1 199 ? 15.615 -9.663 -5.504 1.00 96.19 199 GLY A N 1
ATOM 1525 C CA . GLY A 1 199 ? 16.560 -10.045 -6.550 1.00 96.19 199 GLY A CA 1
ATOM 1526 C C . GLY A 1 199 ? 15.908 -10.478 -7.863 1.00 96.19 199 GLY A C 1
ATOM 1527 O O . GLY A 1 199 ? 16.626 -10.772 -8.813 1.00 96.19 199 GLY A O 1
ATOM 1528 N N . THR A 1 200 ? 14.576 -10.501 -7.953 1.00 97.12 200 THR A N 1
ATOM 1529 C CA . THR A 1 200 ? 13.882 -10.869 -9.193 1.00 97.12 200 THR A CA 1
ATOM 1530 C C . THR A 1 200 ? 13.765 -9.685 -10.149 1.00 97.12 200 THR A C 1
ATOM 1532 O O . THR A 1 200 ? 13.672 -8.521 -9.746 1.00 97.12 200 THR A O 1
ATOM 1535 N N . THR A 1 201 ? 13.750 -9.993 -11.445 1.00 97.56 201 THR A N 1
ATOM 1536 C CA . THR A 1 201 ? 13.443 -9.037 -12.513 1.00 97.56 201 THR A CA 1
ATOM 1537 C C . THR A 1 201 ? 12.102 -9.391 -13.129 1.00 97.56 201 THR A C 1
ATOM 1539 O O . THR A 1 201 ? 11.790 -10.563 -13.312 1.00 97.56 201 THR A O 1
ATOM 1542 N N . TRP A 1 202 ? 11.322 -8.376 -13.468 1.00 98.00 202 TRP A N 1
ATOM 1543 C CA . TRP A 1 202 ? 9.964 -8.488 -13.970 1.00 98.00 202 TRP A CA 1
ATOM 1544 C C . TRP A 1 202 ? 9.836 -7.742 -15.290 1.00 98.00 202 TRP A C 1
ATOM 1546 O O . TRP A 1 202 ? 10.465 -6.706 -15.500 1.00 98.00 202 TRP A O 1
ATOM 1556 N N . THR A 1 203 ? 8.983 -8.251 -16.167 1.00 97.75 203 THR A N 1
ATOM 1557 C CA . THR A 1 203 ? 8.418 -7.485 -17.286 1.00 97.75 203 THR A CA 1
ATOM 1558 C C . THR A 1 203 ? 7.045 -6.984 -16.883 1.00 97.75 203 THR A C 1
ATOM 1560 O O . THR A 1 203 ? 6.357 -7.678 -16.146 1.00 97.75 203 THR A O 1
ATOM 1563 N N . MET A 1 204 ? 6.638 -5.807 -17.354 1.00 96.94 204 MET A N 1
ATOM 1564 C CA . MET A 1 204 ? 5.310 -5.254 -17.093 1.00 96.94 204 MET A CA 1
ATOM 1565 C C . MET A 1 204 ? 4.731 -4.614 -18.348 1.00 96.94 204 MET A C 1
ATOM 1567 O O . MET A 1 204 ? 5.386 -3.789 -18.982 1.00 96.94 204 MET A O 1
ATOM 1571 N N . GLN A 1 205 ? 3.487 -4.952 -18.672 1.00 95.50 205 GLN A N 1
ATOM 1572 C CA . GLN A 1 205 ? 2.690 -4.255 -19.679 1.00 95.50 205 GLN A CA 1
ATOM 1573 C C . GLN A 1 205 ? 1.729 -3.302 -18.981 1.00 95.50 205 GLN A C 1
ATOM 1575 O O . GLN A 1 205 ? 0.935 -3.726 -18.143 1.00 95.50 205 GLN A O 1
ATOM 1580 N N . ASN A 1 206 ? 1.810 -2.018 -19.319 1.00 93.38 206 ASN A N 1
ATOM 1581 C CA . ASN A 1 206 ? 0.939 -0.984 -18.773 1.00 93.38 206 ASN A CA 1
ATOM 1582 C C . ASN A 1 206 ? 0.827 0.161 -19.787 1.00 93.38 206 ASN A C 1
ATOM 1584 O O . ASN A 1 206 ? 1.793 0.885 -20.028 1.00 93.38 206 ASN A O 1
ATOM 1588 N N . ASN A 1 207 ? -0.363 0.332 -20.364 1.00 90.75 207 ASN A N 1
ATOM 1589 C CA . ASN A 1 207 ? -0.593 1.333 -21.405 1.00 90.75 207 ASN A CA 1
ATOM 1590 C C . ASN A 1 207 ? -0.533 2.778 -20.886 1.00 90.75 207 ASN A C 1
ATOM 1592 O O . ASN A 1 207 ? -0.205 3.683 -21.652 1.00 90.75 207 ASN A O 1
ATOM 1596 N N . GLU A 1 208 ? -0.856 2.996 -19.610 1.00 88.56 208 GLU A N 1
ATOM 1597 C CA . GLU A 1 208 ? -0.824 4.313 -18.963 1.00 88.56 208 GLU A CA 1
ATOM 1598 C C . GLU A 1 208 ? 0.622 4.795 -18.767 1.00 88.56 208 GLU A C 1
ATOM 1600 O O . GLU A 1 208 ? 0.916 5.964 -18.988 1.00 88.56 208 GLU A O 1
ATOM 1605 N N . LEU A 1 209 ? 1.539 3.884 -18.435 1.00 91.12 209 LEU A N 1
ATOM 1606 C CA . LEU A 1 209 ? 2.950 4.184 -18.178 1.00 91.12 209 LEU A CA 1
ATOM 1607 C C . LEU A 1 209 ? 3.819 4.141 -19.439 1.00 91.12 209 LEU A C 1
ATOM 1609 O O . LEU A 1 209 ? 4.742 4.941 -19.591 1.00 91.12 209 LEU A O 1
ATOM 1613 N N . PHE A 1 210 ? 3.559 3.183 -20.331 1.00 94.31 210 PHE A N 1
ATOM 1614 C CA . PHE A 1 210 ? 4.465 2.843 -21.435 1.00 94.31 210 PHE A CA 1
ATOM 1615 C C . PHE A 1 210 ? 3.887 3.144 -22.823 1.00 94.31 210 PHE A C 1
ATOM 1617 O O . PHE A 1 210 ? 4.566 2.923 -23.828 1.00 94.31 210 PHE A O 1
ATOM 1624 N N . GLY A 1 211 ? 2.659 3.666 -22.895 1.00 89.50 211 GLY A N 1
ATOM 1625 C CA . GLY A 1 211 ? 1.924 3.865 -24.143 1.00 89.50 211 GLY A CA 1
ATOM 1626 C C . GLY A 1 211 ? 1.290 2.577 -24.678 1.00 89.50 211 GLY A C 1
ATOM 1627 O O . GLY A 1 211 ? 1.449 1.501 -24.108 1.00 89.50 211 GLY A O 1
ATOM 1628 N N . SER A 1 212 ? 0.544 2.686 -25.784 1.00 89.12 212 SER A N 1
ATOM 1629 C CA . SER A 1 212 ? -0.181 1.552 -26.383 1.00 89.12 212 SER A CA 1
ATOM 1630 C C . SER A 1 212 ? 0.752 0.380 -26.689 1.00 89.12 212 SER A C 1
ATOM 1632 O O . SER A 1 212 ? 1.709 0.549 -27.445 1.00 89.12 212 SER A O 1
ATOM 1634 N N . ASP A 1 213 ? 0.444 -0.793 -26.130 1.00 84.06 213 ASP A N 1
ATOM 1635 C CA . ASP A 1 213 ? 1.231 -2.031 -26.257 1.00 84.06 213 ASP A CA 1
ATOM 1636 C C . ASP A 1 213 ? 2.675 -1.908 -25.725 1.00 84.06 213 ASP A C 1
ATOM 1638 O O . ASP A 1 213 ? 3.548 -2.721 -26.040 1.00 84.06 213 ASP A O 1
ATOM 1642 N N . GLY A 1 214 ? 2.942 -0.879 -24.916 1.00 89.75 214 GLY A N 1
ATOM 1643 C CA . GLY A 1 214 ? 4.237 -0.631 -24.307 1.00 89.75 214 GLY A CA 1
ATOM 1644 C C . GLY A 1 214 ? 4.521 -1.592 -23.155 1.00 89.75 214 GLY A C 1
ATOM 1645 O O . GLY A 1 214 ? 3.664 -1.871 -22.312 1.00 89.75 214 GLY A O 1
ATOM 1646 N N . SER A 1 215 ? 5.764 -2.068 -23.090 1.00 95.12 215 SER A N 1
ATOM 1647 C CA . SER A 1 215 ? 6.262 -2.883 -21.983 1.00 95.12 215 SER A CA 1
ATOM 1648 C C . SER A 1 215 ? 7.512 -2.272 -21.370 1.00 95.12 215 SER A C 1
ATOM 1650 O O . SER A 1 215 ? 8.416 -1.859 -22.100 1.00 95.12 215 SER A O 1
ATOM 1652 N N . GLY A 1 216 ? 7.592 -2.299 -20.046 1.00 96.31 216 GLY A N 1
ATOM 1653 C CA . GLY A 1 216 ? 8.794 -1.995 -19.282 1.00 96.31 216 GLY A CA 1
ATOM 1654 C C . GLY A 1 216 ? 9.336 -3.220 -18.552 1.00 96.31 216 GLY A C 1
ATOM 1655 O O . GLY A 1 216 ? 8.752 -4.307 -18.581 1.00 96.31 216 GLY A O 1
ATOM 1656 N N . SER A 1 217 ? 10.456 -3.028 -17.868 1.00 97.75 217 SER A N 1
ATOM 1657 C CA . SER A 1 217 ? 11.042 -4.001 -16.949 1.00 97.75 217 SER A CA 1
ATOM 1658 C C . SER A 1 217 ? 11.412 -3.340 -15.634 1.00 97.75 217 SER A C 1
ATOM 1660 O O . SER A 1 217 ? 11.797 -2.175 -15.628 1.00 97.75 217 SER A O 1
ATOM 1662 N N . PHE A 1 218 ? 11.339 -4.074 -14.533 1.00 98.25 218 PHE A N 1
ATOM 1663 C CA . PHE A 1 218 ? 11.790 -3.587 -13.233 1.00 98.25 218 PHE A CA 1
ATOM 1664 C C . PHE A 1 218 ? 12.465 -4.695 -12.436 1.00 98.25 218 PHE A C 1
ATOM 1666 O O . PHE A 1 218 ? 12.184 -5.874 -12.642 1.00 98.25 218 PHE A O 1
ATOM 1673 N N . SER A 1 219 ? 13.348 -4.320 -11.520 1.00 98.19 219 SER A N 1
ATOM 1674 C CA . SER A 1 219 ? 14.039 -5.256 -10.636 1.00 98.19 219 SER A CA 1
ATOM 1675 C C . SER A 1 219 ? 13.744 -4.903 -9.189 1.00 98.19 219 SER A C 1
ATOM 1677 O O . SER A 1 219 ? 13.887 -3.750 -8.784 1.00 98.19 219 SER A O 1
ATOM 1679 N N . VAL A 1 220 ? 13.343 -5.902 -8.406 1.00 98.31 220 VAL A N 1
ATOM 1680 C CA . VAL A 1 220 ? 13.141 -5.763 -6.962 1.00 98.31 220 VAL A CA 1
ATOM 1681 C C . VAL A 1 220 ? 14.493 -5.924 -6.290 1.00 98.31 220 VAL A C 1
ATOM 1683 O O . VAL A 1 220 ? 15.047 -7.020 -6.229 1.00 98.31 220 VAL A O 1
ATOM 1686 N N . THR A 1 221 ? 15.057 -4.820 -5.814 1.00 97.44 221 THR A N 1
ATOM 1687 C CA . THR A 1 221 ? 16.385 -4.819 -5.194 1.00 97.44 221 THR A CA 1
ATOM 1688 C C . THR A 1 221 ? 16.341 -5.339 -3.769 1.00 97.44 221 THR A C 1
ATOM 1690 O O . THR A 1 221 ? 17.292 -5.983 -3.324 1.00 97.44 221 THR A O 1
ATOM 1693 N N . ASP A 1 222 ? 15.240 -5.091 -3.061 1.00 97.00 222 ASP A N 1
ATOM 1694 C CA . ASP A 1 222 ? 15.099 -5.509 -1.674 1.00 97.00 222 ASP A CA 1
ATOM 1695 C C . ASP A 1 222 ? 13.652 -5.846 -1.303 1.00 97.00 222 ASP A C 1
ATOM 1697 O O . ASP A 1 222 ? 12.703 -5.367 -1.933 1.00 97.00 222 ASP A O 1
ATOM 1701 N N . TYR A 1 223 ? 13.512 -6.680 -0.273 1.00 96.25 223 TYR A N 1
ATOM 1702 C CA . TYR A 1 223 ? 12.238 -7.053 0.328 1.00 96.25 223 TYR A CA 1
ATOM 1703 C C . TYR A 1 223 ? 12.372 -7.133 1.844 1.00 96.25 223 TYR A C 1
ATOM 1705 O O . TYR A 1 223 ? 13.203 -7.871 2.368 1.00 96.25 223 TYR A O 1
ATOM 1713 N N . HIS A 1 224 ? 11.488 -6.448 2.561 1.00 93.44 224 HIS A N 1
ATOM 1714 C CA . HIS A 1 224 ? 11.435 -6.507 4.017 1.00 93.44 224 HIS A CA 1
ATOM 1715 C C . HIS A 1 224 ? 9.992 -6.507 4.488 1.00 93.44 224 HIS A C 1
ATOM 1717 O O . HIS A 1 224 ? 9.299 -5.505 4.381 1.00 93.44 224 HIS A O 1
ATOM 1723 N N . ASN A 1 225 ? 9.542 -7.626 5.056 1.00 91.31 225 ASN A N 1
ATOM 1724 C CA . ASN A 1 225 ? 8.272 -7.725 5.783 1.00 91.31 225 ASN A CA 1
ATOM 1725 C C . ASN A 1 225 ? 7.032 -7.175 5.040 1.00 91.31 225 ASN A C 1
ATOM 1727 O O . ASN A 1 225 ? 6.256 -6.386 5.586 1.00 91.31 225 ASN A O 1
ATOM 1731 N N . GLY A 1 226 ? 6.848 -7.569 3.784 1.00 95.38 226 GLY A N 1
ATOM 1732 C CA . GLY A 1 226 ? 5.734 -7.072 2.979 1.00 95.38 226 GLY A CA 1
ATOM 1733 C C . GLY A 1 226 ? 5.990 -5.709 2.362 1.00 95.38 226 GLY A C 1
ATOM 1734 O O . GLY A 1 226 ? 5.039 -5.082 1.923 1.00 95.38 226 GLY A O 1
ATOM 1735 N N . TYR A 1 227 ? 7.232 -5.238 2.315 1.00 97.56 227 TYR A N 1
ATOM 1736 C CA . TYR A 1 227 ? 7.634 -4.054 1.563 1.00 97.56 227 TYR A CA 1
ATOM 1737 C C . TYR A 1 227 ? 8.698 -4.429 0.551 1.00 97.56 227 TYR A C 1
ATOM 1739 O O . TYR A 1 227 ? 9.559 -5.256 0.840 1.00 97.56 227 TYR A O 1
ATOM 1747 N N . PHE A 1 228 ? 8.633 -3.830 -0.630 1.00 98.25 228 PHE A N 1
ATOM 1748 C CA . PHE A 1 228 ? 9.568 -4.105 -1.711 1.00 98.25 228 PHE A CA 1
ATOM 1749 C C . PHE A 1 228 ? 9.813 -2.849 -2.531 1.00 98.25 228 PHE A C 1
ATOM 1751 O O . PHE A 1 228 ? 8.915 -2.026 -2.706 1.00 98.25 228 PHE A O 1
ATOM 1758 N N . TRP A 1 229 ? 11.027 -2.689 -3.034 1.00 98.62 229 TRP A N 1
ATOM 1759 C CA . TRP A 1 229 ? 11.406 -1.513 -3.811 1.00 98.62 229 TRP A CA 1
ATOM 1760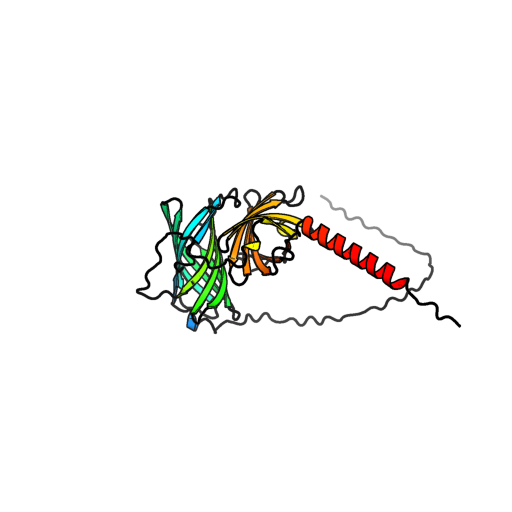 C C . TRP A 1 229 ? 12.503 -1.842 -4.811 1.00 98.62 229 TRP A C 1
ATOM 1762 O O . TRP A 1 229 ? 13.085 -2.933 -4.807 1.00 98.62 229 TRP A O 1
ATOM 1772 N N . GLY A 1 230 ? 12.757 -0.885 -5.693 1.00 98.44 230 GLY A N 1
ATOM 1773 C CA . GLY A 1 230 ? 13.782 -0.988 -6.711 1.00 98.44 230 GLY A CA 1
ATOM 1774 C C . GLY A 1 230 ? 13.574 0.025 -7.820 1.00 98.44 230 GLY A C 1
ATOM 1775 O O . GLY A 1 230 ? 12.986 1.092 -7.625 1.00 98.44 230 GLY A O 1
ATOM 1776 N N . THR A 1 231 ? 14.081 -0.313 -8.997 1.00 98.50 231 THR A N 1
ATOM 1777 C CA . THR A 1 231 ? 14.049 0.556 -10.172 1.00 98.50 231 THR A CA 1
ATOM 1778 C C . THR A 1 231 ? 13.593 -0.205 -11.402 1.00 98.50 231 THR A C 1
ATOM 1780 O O . THR A 1 231 ? 13.614 -1.438 -11.453 1.00 98.50 231 THR A O 1
ATOM 1783 N N . GLY A 1 232 ? 13.155 0.539 -12.407 1.00 98.06 232 GLY A N 1
ATOM 1784 C CA . GLY A 1 232 ? 12.774 -0.019 -13.686 1.00 98.06 232 GLY A CA 1
ATOM 1785 C C . GLY A 1 232 ? 12.908 0.971 -14.827 1.00 98.06 232 GLY A C 1
ATOM 1786 O O . GLY A 1 232 ? 13.228 2.147 -14.647 1.00 98.06 232 GLY A O 1
ATOM 1787 N N . THR A 1 233 ? 12.691 0.448 -16.023 1.00 97.75 233 THR A N 1
ATOM 1788 C CA . THR A 1 233 ? 12.809 1.162 -17.286 1.00 97.75 233 THR A CA 1
ATOM 1789 C C . THR A 1 233 ? 11.641 0.821 -18.198 1.00 97.75 233 THR A C 1
ATOM 1791 O O . THR A 1 233 ? 11.142 -0.306 -18.216 1.00 97.75 233 THR A O 1
ATOM 1794 N N . GLY A 1 234 ? 11.196 1.814 -18.954 1.00 97.00 234 GLY A N 1
ATOM 1795 C CA . GLY A 1 234 ? 10.169 1.696 -19.981 1.00 97.00 234 GLY A CA 1
ATOM 1796 C C . GLY A 1 234 ? 10.736 1.950 -21.379 1.00 97.00 234 GLY A C 1
ATOM 1797 O O . GLY A 1 234 ? 11.944 2.140 -21.549 1.00 97.00 234 GLY A O 1
ATOM 1798 N N . PRO A 1 235 ? 9.878 1.974 -22.411 1.00 95.62 235 PRO A N 1
ATOM 1799 C CA . PRO A 1 235 ? 10.281 2.361 -23.756 1.00 95.62 235 PRO A CA 1
ATOM 1800 C C . PRO A 1 235 ? 10.875 3.778 -23.797 1.00 95.62 235 PRO A C 1
ATOM 1802 O O . PRO A 1 235 ? 10.409 4.680 -23.098 1.00 95.62 235 PRO A O 1
ATOM 1805 N N . LEU A 1 236 ? 11.872 3.985 -24.662 1.00 93.31 236 LEU A N 1
ATOM 1806 C CA . LEU A 1 236 ? 12.495 5.293 -24.897 1.00 93.31 236 LEU A CA 1
ATOM 1807 C C . LEU A 1 236 ? 11.437 6.339 -25.282 1.00 93.31 236 LEU A C 1
ATOM 1809 O O . LEU A 1 236 ? 10.672 6.127 -26.226 1.00 93.31 236 LEU A O 1
ATOM 1813 N N . GLY A 1 237 ? 11.423 7.473 -24.581 1.00 88.12 237 GLY A N 1
ATOM 1814 C CA . GLY A 1 237 ? 10.468 8.559 -24.798 1.00 88.12 237 GLY A CA 1
ATOM 1815 C C . GLY A 1 237 ? 9.074 8.338 -24.203 1.00 88.12 237 GLY A C 1
ATOM 1816 O O . GLY A 1 237 ? 8.199 9.164 -24.453 1.00 88.12 237 GLY A O 1
ATOM 1817 N N . SER A 1 238 ? 8.848 7.255 -23.448 1.00 91.25 238 SER A N 1
ATOM 1818 C CA . SER A 1 238 ? 7.641 7.104 -22.622 1.00 91.25 238 SER A CA 1
ATOM 1819 C C . SER A 1 238 ? 7.751 7.904 -21.321 1.00 91.25 238 SER A C 1
ATOM 1821 O O . SER A 1 238 ? 8.853 8.209 -20.860 1.00 91.25 238 SER A O 1
ATOM 1823 N N . ASP A 1 239 ? 6.609 8.200 -20.695 1.00 86.44 239 ASP A N 1
ATOM 1824 C CA . ASP A 1 239 ? 6.568 8.917 -19.416 1.00 86.44 239 ASP A CA 1
ATOM 1825 C C . ASP A 1 239 ? 7.284 8.149 -18.298 1.00 86.44 239 ASP A C 1
ATOM 1827 O O . ASP A 1 239 ? 7.773 8.766 -17.357 1.00 86.44 239 ASP A O 1
ATOM 1831 N N . ALA A 1 240 ? 7.390 6.822 -18.412 1.00 93.62 240 ALA A N 1
ATOM 1832 C CA . ALA A 1 240 ? 8.108 5.941 -17.496 1.00 93.62 240 ALA A CA 1
ATOM 1833 C C . ALA A 1 240 ? 9.363 5.310 -18.134 1.00 93.62 240 ALA A C 1
ATOM 1835 O O . ALA A 1 240 ? 9.661 4.144 -17.880 1.00 93.62 240 ALA A O 1
ATOM 1836 N N . GLU A 1 241 ? 10.123 6.061 -18.947 1.00 95.69 241 GLU A N 1
ATOM 1837 C CA . GLU A 1 241 ? 11.401 5.591 -19.519 1.00 95.69 241 GLU A CA 1
ATOM 1838 C C . GLU A 1 241 ? 12.380 5.103 -18.435 1.00 95.69 241 GLU A C 1
ATOM 1840 O O . GLU A 1 241 ? 13.049 4.085 -18.612 1.00 95.69 241 GLU A O 1
ATOM 1845 N N . SER A 1 242 ? 12.415 5.787 -17.290 1.00 97.19 242 SER A N 1
ATOM 1846 C CA . SER A 1 242 ? 13.136 5.382 -16.084 1.00 97.19 242 SER A CA 1
ATOM 1847 C C . SER A 1 242 ? 12.282 5.708 -14.867 1.00 97.19 242 SER A C 1
ATOM 1849 O O . SER A 1 242 ? 11.764 6.817 -14.758 1.00 97.19 242 SER A O 1
ATOM 1851 N N . PHE A 1 243 ? 12.175 4.774 -13.929 1.00 98.19 243 PHE A N 1
ATOM 1852 C CA . PHE A 1 243 ? 11.378 4.954 -12.720 1.00 98.19 243 PHE A CA 1
ATOM 1853 C C . PHE A 1 243 ? 11.989 4.242 -11.513 1.00 98.19 243 PHE A C 1
ATOM 1855 O O . PHE A 1 243 ? 12.752 3.283 -11.640 1.00 98.19 243 PHE A O 1
ATOM 1862 N N . SER A 1 244 ? 11.620 4.712 -10.327 1.00 98.50 244 SER A N 1
ATOM 1863 C CA . SER A 1 244 ? 11.808 3.997 -9.061 1.00 98.50 244 SER A CA 1
ATOM 1864 C C . SER A 1 244 ? 10.450 3.536 -8.546 1.00 98.50 244 SER A C 1
ATOM 1866 O O . SER A 1 244 ? 9.414 4.067 -8.955 1.00 98.50 244 SER A O 1
ATOM 1868 N N . PHE A 1 245 ? 10.425 2.539 -7.670 1.00 98.44 245 PHE A N 1
ATOM 1869 C CA . PHE A 1 245 ? 9.179 2.096 -7.060 1.00 98.44 245 PHE A CA 1
ATOM 1870 C C . PHE A 1 245 ? 9.357 1.711 -5.597 1.00 98.44 245 PHE A C 1
ATOM 1872 O O . PHE A 1 245 ? 10.423 1.252 -5.192 1.00 98.44 245 PHE A O 1
ATOM 1879 N N . LEU A 1 246 ? 8.270 1.853 -4.844 1.00 98.69 246 LEU A N 1
ATOM 1880 C CA . LEU A 1 246 ? 8.092 1.339 -3.490 1.00 98.69 246 LEU A CA 1
ATOM 1881 C C . LEU A 1 246 ? 6.687 0.749 -3.401 1.00 98.69 246 LEU A C 1
ATOM 1883 O O . LEU A 1 246 ? 5.692 1.417 -3.689 1.00 98.69 246 LEU A O 1
ATOM 1887 N N . GLY A 1 247 ? 6.599 -0.510 -3.013 1.00 98.19 247 GLY A N 1
ATOM 1888 C CA . GLY A 1 247 ? 5.348 -1.229 -2.877 1.00 98.19 247 GLY A CA 1
ATOM 1889 C C . GLY A 1 247 ? 5.222 -1.936 -1.541 1.00 98.19 247 GLY A C 1
ATOM 1890 O O . GLY A 1 247 ? 6.179 -2.054 -0.772 1.00 98.19 247 GLY A O 1
ATOM 1891 N N . SER A 1 248 ? 4.014 -2.425 -1.285 1.00 98.19 248 SER A N 1
ATOM 1892 C CA . SER A 1 248 ? 3.739 -3.357 -0.205 1.00 98.19 248 SER A CA 1
ATOM 1893 C C . SER A 1 248 ? 2.965 -4.580 -0.688 1.00 98.19 248 SER A C 1
ATOM 1895 O O . SER A 1 248 ? 2.200 -4.513 -1.650 1.00 98.19 248 SER A O 1
ATOM 1897 N N . ALA A 1 249 ? 3.200 -5.704 -0.022 1.00 97.88 249 ALA A N 1
ATOM 1898 C CA . ALA A 1 249 ? 2.582 -6.997 -0.247 1.00 97.88 249 ALA A CA 1
ATOM 1899 C C . ALA A 1 249 ? 2.039 -7.518 1.085 1.00 97.88 249 ALA A C 1
ATOM 1901 O O . ALA A 1 249 ? 2.803 -7.766 2.024 1.00 97.88 249 ALA A O 1
ATOM 1902 N N . THR A 1 250 ? 0.725 -7.673 1.183 1.00 96.88 250 THR A N 1
ATOM 1903 C CA . THR A 1 250 ? 0.103 -8.271 2.369 1.00 96.88 250 THR A CA 1
ATOM 1904 C C . THR A 1 250 ? 0.255 -9.792 2.352 1.00 96.88 250 THR A C 1
ATOM 1906 O O . THR A 1 250 ? 0.567 -10.360 1.300 1.00 96.88 250 THR A O 1
ATOM 1909 N N . PRO A 1 251 ? 0.023 -10.481 3.479 1.00 95.12 251 PRO A N 1
ATOM 1910 C CA . PRO A 1 251 ? 0.137 -11.937 3.536 1.00 95.12 251 PRO A CA 1
ATOM 1911 C C . PRO A 1 251 ? -0.770 -12.654 2.526 1.00 95.12 251 PRO A C 1
ATOM 1913 O O . PRO A 1 251 ? -0.392 -13.610 1.855 1.00 95.12 251 PRO A O 1
ATOM 1916 N N . GLU A 1 252 ? -1.968 -12.118 2.308 1.00 95.44 252 GLU A N 1
ATOM 1917 C CA . GLU A 1 252 ? -2.936 -12.629 1.339 1.00 95.44 252 GLU A CA 1
ATOM 1918 C C . GLU A 1 252 ? -2.578 -12.317 -0.122 1.00 95.44 252 GLU A C 1
ATOM 1920 O O . GLU A 1 252 ? -3.324 -12.694 -1.028 1.00 95.44 252 GLU A O 1
ATOM 1925 N N . GLY A 1 253 ? -1.456 -11.635 -0.362 1.00 96.56 253 GLY A N 1
ATOM 1926 C CA . GLY A 1 253 ? -0.956 -11.305 -1.690 1.00 96.56 253 GLY A CA 1
ATOM 1927 C C . GLY A 1 253 ? -1.571 -10.048 -2.293 1.00 96.56 253 GLY A C 1
ATOM 1928 O O . GLY A 1 253 ? -1.453 -9.856 -3.502 1.00 96.56 253 GLY A O 1
ATOM 1929 N N . ASN A 1 254 ? -2.212 -9.179 -1.500 1.00 97.44 254 ASN A N 1
ATOM 1930 C CA . ASN A 1 254 ? -2.618 -7.867 -2.001 1.00 97.44 254 ASN A CA 1
ATOM 1931 C C . ASN A 1 254 ? -1.379 -6.998 -2.223 1.00 97.44 254 ASN A C 1
ATOM 1933 O O . ASN A 1 254 ? -0.543 -6.829 -1.334 1.00 97.44 254 ASN A O 1
ATOM 1937 N N . ILE A 1 255 ? -1.271 -6.446 -3.427 1.00 98.12 255 ILE A N 1
ATOM 1938 C CA . ILE A 1 255 ? -0.179 -5.576 -3.839 1.00 98.12 255 ILE A CA 1
ATOM 1939 C C . ILE A 1 255 ? -0.667 -4.134 -3.868 1.00 98.12 255 ILE A C 1
ATOM 1941 O O . ILE A 1 255 ? -1.682 -3.816 -4.493 1.00 98.12 255 ILE A O 1
ATOM 1945 N N . LEU A 1 256 ? 0.124 -3.257 -3.262 1.00 98.19 256 LEU A N 1
ATOM 1946 C CA . LEU A 1 256 ? 0.169 -1.836 -3.560 1.00 98.19 256 LEU A CA 1
ATOM 1947 C C . LEU A 1 256 ? 1.517 -1.566 -4.229 1.00 98.19 256 LEU A C 1
ATOM 1949 O O . LEU A 1 256 ? 2.558 -1.859 -3.650 1.00 98.19 256 LEU A O 1
ATOM 1953 N N . PHE A 1 257 ? 1.513 -1.021 -5.440 1.00 97.94 257 PHE A N 1
ATOM 1954 C CA . PHE A 1 257 ? 2.720 -0.786 -6.225 1.00 97.94 257 PHE A CA 1
ATOM 1955 C C . PHE A 1 257 ? 2.785 0.674 -6.653 1.00 97.94 257 PHE A C 1
ATOM 1957 O O . PHE A 1 257 ? 2.019 1.109 -7.514 1.00 97.94 257 PHE A O 1
ATOM 1964 N N . ASN A 1 258 ? 3.678 1.440 -6.026 1.00 97.56 258 ASN A N 1
ATOM 1965 C CA . ASN A 1 258 ? 3.817 2.865 -6.292 1.00 97.56 258 ASN A CA 1
ATOM 1966 C C . ASN A 1 258 ? 5.056 3.115 -7.135 1.00 97.56 258 ASN A C 1
ATOM 1968 O O . ASN A 1 258 ? 6.164 2.765 -6.738 1.00 97.56 258 ASN A O 1
ATOM 1972 N N . ILE A 1 259 ? 4.849 3.734 -8.288 1.00 97.19 259 ILE A N 1
ATOM 1973 C CA . ILE A 1 259 ? 5.863 4.002 -9.298 1.00 97.19 259 ILE A CA 1
ATOM 1974 C C . ILE A 1 259 ? 6.068 5.506 -9.364 1.00 97.19 259 ILE A C 1
ATOM 1976 O O . ILE A 1 259 ? 5.113 6.261 -9.548 1.00 97.19 259 ILE A O 1
ATOM 1980 N N . LEU A 1 260 ? 7.316 5.938 -9.244 1.00 97.12 260 LEU A N 1
ATOM 1981 C CA . LEU A 1 260 ? 7.716 7.326 -9.387 1.00 97.12 260 LEU A CA 1
ATOM 1982 C C . LEU A 1 260 ? 8.557 7.479 -10.652 1.00 97.12 260 LEU A C 1
ATOM 1984 O O . LEU A 1 260 ? 9.685 6.984 -10.725 1.00 97.12 260 LEU A O 1
ATOM 1988 N N . SER A 1 261 ? 8.005 8.197 -11.629 1.00 95.31 261 SER A N 1
ATOM 1989 C CA . SER A 1 261 ? 8.730 8.632 -12.823 1.00 95.31 261 SER A CA 1
ATOM 1990 C C . SER A 1 261 ? 8.813 10.153 -12.852 1.00 95.31 261 SER A C 1
ATOM 1992 O O . SER A 1 261 ? 7.794 10.849 -12.875 1.00 95.31 261 SER A O 1
ATOM 1994 N N . GLY A 1 262 ? 10.035 10.687 -12.792 1.00 90.69 262 GLY A N 1
ATOM 1995 C CA . GLY A 1 262 ? 10.251 12.113 -12.565 1.00 90.69 262 GLY A CA 1
ATOM 1996 C C . GLY A 1 262 ? 9.612 12.557 -11.246 1.00 90.69 262 GLY A C 1
ATOM 1997 O O . GLY A 1 262 ? 10.061 12.176 -10.171 1.00 90.69 262 GLY A O 1
ATOM 1998 N N . THR A 1 263 ? 8.553 13.360 -11.335 1.00 88.88 263 THR A N 1
ATOM 1999 C CA . THR A 1 263 ? 7.760 13.833 -10.185 1.00 88.88 263 THR A CA 1
ATOM 2000 C C . THR A 1 263 ? 6.358 13.224 -10.136 1.00 88.88 263 THR A C 1
ATOM 2002 O O . THR A 1 263 ? 5.550 13.611 -9.293 1.00 88.88 263 THR A O 1
ATOM 2005 N N . THR A 1 264 ? 6.031 12.330 -11.069 1.00 92.06 264 THR A N 1
ATOM 2006 C CA . THR A 1 264 ? 4.695 11.751 -11.207 1.00 92.06 264 THR A CA 1
ATOM 2007 C C . THR A 1 264 ? 4.642 10.429 -10.463 1.00 92.06 264 THR A C 1
ATOM 2009 O O . THR A 1 264 ? 5.316 9.469 -10.838 1.00 92.06 264 THR A O 1
ATOM 2012 N N . LEU A 1 265 ? 3.823 10.387 -9.413 1.00 93.69 265 LEU A N 1
ATOM 2013 C CA . LEU A 1 265 ? 3.510 9.162 -8.692 1.00 93.69 265 LEU A CA 1
ATOM 2014 C C . LEU A 1 265 ? 2.304 8.478 -9.343 1.00 93.69 265 LEU A C 1
ATOM 2016 O O . LEU A 1 265 ? 1.230 9.071 -9.437 1.00 93.69 265 LEU A O 1
ATOM 2020 N N . THR A 1 266 ? 2.477 7.224 -9.744 1.00 93.81 266 THR A N 1
ATOM 2021 C CA . THR A 1 266 ? 1.399 6.342 -10.200 1.00 93.81 266 THR A CA 1
ATOM 2022 C C . THR A 1 266 ? 1.259 5.190 -9.219 1.00 93.81 266 TH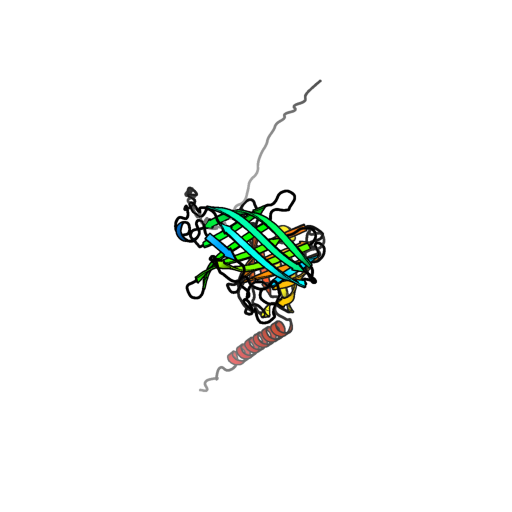R A C 1
ATOM 2024 O O . THR A 1 266 ? 2.219 4.459 -8.986 1.00 93.81 266 THR A O 1
ATOM 2027 N N . SER A 1 267 ? 0.066 5.006 -8.659 1.00 94.94 267 SER A N 1
ATOM 2028 C CA . SER A 1 267 ? -0.217 3.915 -7.726 1.00 94.94 267 SER A CA 1
ATOM 2029 C C . SER A 1 267 ? -1.104 2.869 -8.381 1.00 94.94 267 SER A C 1
ATOM 2031 O O . SER A 1 267 ? -2.191 3.166 -8.885 1.00 94.94 267 SER A O 1
ATOM 2033 N N . LEU A 1 268 ? -0.635 1.628 -8.351 1.00 96.19 268 LEU A N 1
ATOM 2034 C CA . LEU A 1 268 ? -1.342 0.459 -8.843 1.00 96.19 268 LEU A CA 1
ATOM 2035 C C . LEU A 1 268 ? -1.674 -0.472 -7.677 1.00 96.19 268 LEU A C 1
ATOM 2037 O O . LEU A 1 268 ? -0.966 -0.512 -6.673 1.00 96.19 268 LEU A O 1
ATOM 2041 N N . THR A 1 269 ? -2.738 -1.250 -7.819 1.00 96.81 269 THR A N 1
ATOM 2042 C CA . THR A 1 269 ? -3.096 -2.295 -6.862 1.00 96.81 269 THR A CA 1
ATOM 2043 C C . THR A 1 269 ? -3.543 -3.567 -7.551 1.00 96.81 269 THR A C 1
ATOM 2045 O O . THR A 1 269 ? -4.065 -3.522 -8.666 1.00 96.81 269 THR A O 1
ATOM 2048 N N . GLY A 1 270 ? -3.342 -4.705 -6.901 1.00 96.25 270 GLY A N 1
ATOM 2049 C CA . GLY A 1 270 ? -3.711 -5.990 -7.461 1.00 96.25 270 GLY A CA 1
ATOM 2050 C C . GLY A 1 270 ? -3.354 -7.155 -6.563 1.00 96.25 270 GLY A C 1
ATOM 2051 O O . GLY A 1 270 ? -3.261 -7.005 -5.349 1.00 96.25 270 GLY A O 1
ATOM 2052 N N . LEU A 1 271 ? -3.152 -8.313 -7.183 1.00 97.19 271 LEU A N 1
ATOM 2053 C CA . LEU A 1 271 ? -2.766 -9.542 -6.499 1.00 97.19 271 LEU A CA 1
ATOM 2054 C C . LEU A 1 271 ? -1.472 -10.096 -7.087 1.00 97.19 271 LEU A C 1
ATOM 2056 O O . LEU A 1 271 ? -1.299 -10.056 -8.308 1.00 97.19 271 LEU A O 1
ATOM 2060 N N . ILE A 1 272 ? -0.613 -10.635 -6.223 1.00 97.94 272 ILE A N 1
ATOM 2061 C CA . ILE A 1 272 ? 0.541 -11.455 -6.601 1.00 97.94 272 ILE A CA 1
ATOM 2062 C C . ILE A 1 272 ? 0.202 -12.948 -6.510 1.00 97.94 272 ILE A C 1
ATOM 2064 O O . ILE A 1 272 ? -0.564 -13.382 -5.649 1.00 97.94 272 ILE A O 1
ATOM 2068 N N . ALA A 1 273 ? 0.789 -13.741 -7.402 1.00 97.56 273 ALA A N 1
ATOM 2069 C CA . ALA A 1 273 ? 0.763 -15.198 -7.366 1.00 97.56 273 ALA A CA 1
ATOM 2070 C C . ALA A 1 273 ? 2.089 -15.781 -7.879 1.00 97.56 273 ALA A C 1
ATOM 2072 O O . ALA A 1 273 ? 2.863 -15.081 -8.531 1.00 97.56 273 ALA A O 1
ATOM 2073 N N . GLY A 1 274 ? 2.313 -17.074 -7.631 1.00 96.31 274 GLY A N 1
ATOM 2074 C CA . GLY A 1 274 ? 3.490 -17.811 -8.108 1.00 96.31 274 GLY A CA 1
ATOM 2075 C C . GLY A 1 274 ? 4.700 -17.695 -7.182 1.00 96.31 274 GLY A C 1
ATOM 2076 O O . GLY A 1 274 ? 4.555 -17.439 -5.983 1.00 96.31 274 GLY A O 1
ATOM 2077 N N . ASP A 1 275 ? 5.884 -17.922 -7.745 1.00 95.19 275 ASP A N 1
ATOM 2078 C CA . ASP A 1 275 ? 7.169 -17.864 -7.044 1.00 95.19 275 ASP A CA 1
ATOM 2079 C C . ASP A 1 275 ? 8.271 -17.159 -7.864 1.00 95.19 275 ASP A C 1
ATOM 2081 O O . ASP A 1 275 ? 8.013 -16.508 -8.875 1.00 95.19 275 ASP A O 1
ATOM 2085 N N . ALA A 1 276 ? 9.535 -17.272 -7.442 1.00 93.81 276 ALA A N 1
ATOM 2086 C CA . ALA A 1 276 ? 10.671 -16.637 -8.119 1.00 93.81 276 ALA A CA 1
ATOM 2087 C C . ALA A 1 276 ? 10.928 -17.125 -9.561 1.00 93.81 276 ALA A C 1
ATOM 2089 O O . ALA A 1 276 ? 11.822 -16.604 -10.226 1.00 93.81 276 ALA A O 1
ATOM 2090 N N . SER A 1 277 ? 10.208 -18.137 -10.047 1.00 91.62 277 SER A N 1
ATOM 2091 C CA . SER A 1 277 ? 10.349 -18.680 -11.398 1.00 91.62 277 SER A CA 1
ATOM 2092 C C . SER A 1 277 ? 9.182 -18.351 -12.329 1.00 91.62 277 SER A C 1
ATOM 2094 O O . SER A 1 277 ? 9.397 -18.272 -13.540 1.00 91.62 277 SER A O 1
ATOM 2096 N N . ASP A 1 278 ? 7.979 -18.145 -11.791 1.00 94.69 278 ASP A N 1
ATOM 2097 C CA . ASP A 1 278 ? 6.743 -17.937 -12.559 1.00 94.69 278 ASP A CA 1
ATOM 2098 C C . ASP A 1 278 ? 5.817 -16.857 -11.973 1.00 94.69 278 ASP A C 1
ATOM 2100 O O . ASP A 1 278 ? 4.649 -16.751 -12.358 1.00 94.69 278 ASP A O 1
ATOM 2104 N N . GLY A 1 279 ? 6.339 -16.049 -11.049 1.00 97.19 279 GLY A N 1
ATOM 2105 C CA . GLY A 1 279 ? 5.595 -15.019 -10.348 1.00 97.19 279 GLY A CA 1
ATOM 2106 C C . GLY A 1 279 ? 4.881 -14.063 -11.297 1.00 97.19 279 GLY A C 1
ATOM 2107 O O . GLY A 1 279 ? 5.422 -13.651 -12.326 1.00 97.19 279 GLY A O 1
ATOM 2108 N N . SER A 1 280 ? 3.657 -13.687 -10.940 1.00 97.88 280 SER A N 1
ATOM 2109 C CA . SER A 1 280 ? 2.838 -12.757 -11.715 1.00 97.88 280 SER A CA 1
ATOM 2110 C C . SER A 1 280 ? 2.085 -11.787 -10.813 1.00 97.88 280 SER A C 1
ATOM 2112 O O . SER A 1 280 ? 1.743 -12.110 -9.674 1.00 97.88 280 SER A O 1
ATOM 2114 N N . MET A 1 281 ? 1.825 -10.588 -11.331 1.00 98.25 281 MET A N 1
ATOM 2115 C CA . MET A 1 281 ? 0.951 -9.595 -10.715 1.00 98.25 281 MET A CA 1
ATOM 2116 C C . MET A 1 281 ? -0.050 -9.081 -11.746 1.00 98.25 281 MET A C 1
ATOM 2118 O O . MET A 1 281 ? 0.337 -8.667 -12.840 1.00 98.25 281 MET A O 1
ATOM 2122 N N . VAL A 1 282 ? -1.330 -9.041 -11.376 1.00 96.88 282 VAL A N 1
ATOM 2123 C CA . VAL A 1 282 ? -2.367 -8.358 -12.164 1.00 96.88 282 VAL A CA 1
ATOM 2124 C C . VAL A 1 282 ? -2.752 -7.085 -11.435 1.00 96.88 282 VAL A C 1
ATOM 2126 O O . VAL A 1 282 ? -3.418 -7.140 -10.403 1.00 96.88 282 VAL A O 1
ATOM 2129 N N . LEU A 1 283 ? -2.321 -5.949 -11.971 1.00 96.50 283 LEU A N 1
ATOM 2130 C CA . LEU A 1 283 ? -2.363 -4.640 -11.327 1.00 96.50 283 LEU A CA 1
ATOM 2131 C C . LEU A 1 283 ? -3.328 -3.694 -12.047 1.00 96.50 283 LEU A C 1
ATOM 2133 O O . LEU A 1 283 ? -3.541 -3.803 -13.249 1.00 96.50 283 LEU A O 1
ATOM 2137 N N . ARG A 1 284 ? -3.910 -2.738 -11.329 1.00 94.94 284 ARG A N 1
ATOM 2138 C CA . ARG A 1 284 ? -4.792 -1.694 -11.873 1.00 94.94 284 ARG A CA 1
ATOM 2139 C C . ARG A 1 284 ? -4.511 -0.373 -11.184 1.00 94.94 284 ARG A C 1
ATOM 2141 O O . ARG A 1 284 ? -4.336 -0.357 -9.966 1.00 94.94 284 ARG A O 1
ATOM 2148 N N . SER A 1 285 ? -4.527 0.730 -11.928 1.00 92.50 285 SER A N 1
ATOM 2149 C CA . SER A 1 285 ? -4.532 2.051 -11.302 1.00 92.50 285 SER A CA 1
ATOM 2150 C C . SER A 1 285 ? -5.828 2.251 -10.521 1.00 92.50 285 SER A C 1
ATOM 2152 O O . SER A 1 285 ? -6.883 1.709 -10.869 1.00 92.50 285 SER A O 1
ATOM 2154 N N . TYR A 1 286 ? -5.748 2.998 -9.427 1.00 88.69 286 TYR A N 1
ATOM 2155 C CA . TYR A 1 286 ? -6.903 3.369 -8.621 1.00 88.69 286 TYR A CA 1
ATOM 2156 C C . TYR A 1 286 ? -6.884 4.871 -8.362 1.00 88.69 286 TYR A C 1
ATOM 2158 O O . TYR A 1 286 ? -5.835 5.505 -8.293 1.00 88.69 286 TYR A O 1
ATOM 2166 N N . SER A 1 287 ? -8.071 5.460 -8.238 1.00 84.56 287 SER A N 1
ATOM 2167 C CA . SER A 1 287 ? -8.220 6.906 -8.095 1.00 84.56 287 SER A CA 1
ATOM 2168 C C . SER A 1 287 ? -9.317 7.274 -7.103 1.00 84.56 287 SER A C 1
ATOM 2170 O O . SER A 1 287 ? -10.172 6.454 -6.745 1.00 84.56 287 SER A O 1
ATOM 2172 N N . ILE A 1 288 ? -9.320 8.549 -6.703 1.00 74.19 288 ILE A N 1
ATOM 2173 C CA . ILE A 1 288 ? -10.359 9.149 -5.851 1.00 74.19 288 ILE A CA 1
ATOM 2174 C C . ILE A 1 288 ? -11.742 9.011 -6.505 1.00 74.19 288 ILE A C 1
ATOM 2176 O O . ILE A 1 288 ? -12.738 8.830 -5.812 1.00 74.19 288 ILE A O 1
ATOM 2180 N N . ALA A 1 289 ? -11.807 9.029 -7.843 1.00 73.19 289 ALA A N 1
ATOM 2181 C CA . ALA A 1 289 ? -13.052 8.879 -8.596 1.00 73.19 289 ALA A CA 1
ATOM 2182 C C . ALA A 1 289 ? -13.684 7.481 -8.466 1.00 73.19 289 ALA A C 1
ATOM 2184 O O . ALA A 1 289 ? -14.798 7.261 -8.937 1.00 73.19 289 ALA A O 1
ATOM 2185 N N . GLY A 1 290 ? -12.996 6.525 -7.839 1.00 67.38 290 GLY A N 1
ATOM 2186 C CA . GLY A 1 290 ? -13.517 5.182 -7.615 1.00 67.38 290 GLY A CA 1
ATOM 2187 C C . GLY A 1 290 ? -13.205 4.203 -8.750 1.00 67.38 290 GLY A C 1
ATOM 2188 O O . GLY A 1 290 ? -13.185 2.993 -8.518 1.00 67.38 290 GLY A O 1
ATOM 2189 N N . THR A 1 291 ? -12.920 4.716 -9.946 1.00 76.19 291 THR A N 1
ATOM 2190 C CA . THR A 1 291 ? -12.649 3.934 -11.156 1.00 76.19 291 THR A CA 1
ATOM 2191 C C . THR A 1 291 ? -11.290 3.249 -11.074 1.00 76.19 291 THR A C 1
ATOM 2193 O O . THR A 1 291 ? -10.292 3.887 -10.727 1.00 76.19 291 THR A O 1
ATOM 2196 N N . LEU A 1 292 ? -11.271 1.954 -11.398 1.00 84.56 292 LEU A N 1
ATOM 2197 C CA . LEU A 1 292 ? -10.040 1.214 -11.649 1.00 84.56 292 LEU A CA 1
ATOM 2198 C C . LEU A 1 292 ? -9.644 1.367 -13.116 1.00 84.56 292 LEU A C 1
ATOM 2200 O O . LEU A 1 292 ? -10.510 1.303 -13.990 1.00 84.56 292 LEU A O 1
ATOM 2204 N N . GLY A 1 293 ? -8.351 1.537 -13.368 1.00 85.88 293 GLY A N 1
ATOM 2205 C CA . GLY A 1 293 ? -7.807 1.546 -14.718 1.00 85.88 293 GLY A CA 1
ATOM 2206 C C . GLY A 1 293 ? -7.823 0.173 -15.387 1.00 85.88 293 GLY A C 1
ATOM 2207 O O . GLY A 1 293 ? -8.232 -0.852 -14.811 1.00 85.88 293 GLY A O 1
ATOM 2208 N N . ASP A 1 294 ? -7.343 0.168 -16.628 1.00 88.75 294 ASP A N 1
ATOM 2209 C CA . ASP A 1 294 ? -7.116 -1.054 -17.387 1.00 88.75 294 ASP A CA 1
ATOM 2210 C C . ASP A 1 294 ? -6.116 -1.965 -16.658 1.00 88.75 294 ASP A C 1
ATOM 2212 O O . ASP A 1 294 ? -5.187 -1.483 -15.998 1.00 88.75 294 ASP A O 1
ATOM 2216 N N . PRO A 1 295 ? -6.312 -3.294 -16.724 1.00 91.88 295 PRO A N 1
ATOM 2217 C CA . PRO A 1 295 ? -5.395 -4.223 -16.096 1.00 91.88 295 PRO A CA 1
ATOM 2218 C C . PRO A 1 295 ? -4.019 -4.143 -16.758 1.00 91.88 295 PRO A C 1
ATOM 2220 O O . PRO A 1 295 ? -3.890 -4.093 -17.978 1.00 91.88 295 PRO A O 1
ATOM 2223 N N . SER A 1 296 ? -3.002 -4.169 -15.914 1.00 92.25 296 SER A N 1
ATOM 2224 C CA . SER A 1 296 ? -1.595 -4.325 -16.246 1.00 92.25 296 SER A CA 1
ATOM 2225 C C . SER A 1 296 ? -1.138 -5.686 -15.754 1.00 92.25 296 SER A C 1
ATOM 2227 O O . SER A 1 296 ? -1.557 -6.131 -14.684 1.00 92.25 296 SER A O 1
ATOM 2229 N N . GLU A 1 297 ? -0.276 -6.342 -16.515 1.00 94.69 297 GLU A N 1
ATOM 2230 C CA . GLU A 1 297 ? 0.283 -7.638 -16.144 1.00 94.69 297 GLU A CA 1
ATOM 2231 C C . GLU A 1 297 ? 1.788 -7.489 -15.975 1.00 94.69 297 GLU A C 1
ATOM 2233 O O . GLU A 1 297 ? 2.469 -6.989 -16.876 1.00 94.69 297 GLU A O 1
ATOM 2238 N N . ALA A 1 298 ? 2.294 -7.903 -14.816 1.00 97.44 298 ALA A N 1
ATOM 2239 C CA . ALA A 1 298 ? 3.716 -8.057 -14.574 1.00 97.44 298 ALA A CA 1
ATOM 2240 C C . ALA A 1 298 ? 4.056 -9.534 -14.376 1.00 97.44 298 ALA A C 1
ATOM 2242 O O . ALA A 1 298 ? 3.334 -10.240 -13.678 1.00 97.44 298 ALA A O 1
ATOM 2243 N N . MET A 1 299 ? 5.157 -9.998 -14.964 1.00 97.75 299 MET A N 1
ATOM 2244 C CA . MET A 1 299 ? 5.632 -11.376 -14.826 1.00 97.75 299 MET A CA 1
ATOM 2245 C C . MET A 1 299 ? 7.129 -11.422 -14.559 1.00 97.75 299 MET A C 1
ATOM 2247 O O . MET A 1 299 ? 7.892 -10.683 -15.192 1.00 97.75 299 MET A O 1
ATOM 2251 N N . VAL A 1 300 ? 7.545 -12.326 -13.673 1.00 96.44 300 VAL A N 1
ATOM 2252 C CA . VAL A 1 300 ? 8.955 -12.624 -13.418 1.00 96.44 300 VAL A CA 1
ATOM 2253 C C . VAL A 1 300 ? 9.618 -13.087 -14.711 1.00 96.44 300 VAL A C 1
ATOM 2255 O O . VAL A 1 300 ? 9.087 -13.905 -15.462 1.00 96.44 300 VAL A O 1
ATOM 2258 N N . VAL A 1 301 ? 10.809 -12.560 -14.966 1.00 92.44 301 VAL A N 1
ATOM 2259 C CA . VAL A 1 301 ? 11.715 -13.032 -16.006 1.00 92.44 301 VAL A CA 1
ATOM 2260 C C . VAL A 1 301 ? 12.590 -14.120 -15.388 1.00 92.44 301 VAL A C 1
ATOM 2262 O O . VAL A 1 301 ? 13.392 -13.809 -14.506 1.00 92.44 301 VAL A O 1
ATOM 2265 N N . PRO A 1 302 ? 12.482 -15.386 -15.828 1.00 80.88 302 PRO A N 1
ATOM 2266 C CA . PRO A 1 302 ? 13.305 -16.452 -15.278 1.00 80.88 302 PRO A CA 1
ATOM 2267 C C . PRO A 1 302 ? 14.793 -16.169 -15.497 1.00 80.88 302 PRO A C 1
ATOM 2269 O O . PRO A 1 302 ? 15.206 -15.795 -16.600 1.00 80.88 302 PRO A O 1
ATOM 2272 N N . GLU A 1 303 ? 15.606 -16.414 -14.468 1.00 72.12 303 GLU A N 1
ATOM 2273 C CA . GLU A 1 303 ? 17.062 -16.278 -14.551 1.00 72.12 303 GLU A CA 1
ATOM 2274 C C . GLU A 1 303 ? 17.635 -17.051 -15.763 1.00 72.12 303 GLU A C 1
ATOM 2276 O O . GLU A 1 303 ? 17.202 -18.178 -16.051 1.00 72.12 303 GLU A O 1
ATOM 2281 N N . PRO A 1 304 ? 18.647 -16.513 -16.475 1.00 64.31 304 PRO A N 1
ATOM 2282 C CA . PRO A 1 304 ? 19.205 -17.147 -17.672 1.00 64.31 304 PRO A CA 1
ATOM 2283 C C . PRO A 1 304 ? 19.687 -18.591 -17.456 1.00 64.31 304 PRO A C 1
ATOM 2285 O O . PRO A 1 304 ? 19.648 -19.407 -18.380 1.00 64.31 304 PRO A O 1
ATOM 2288 N N . SER A 1 305 ? 20.127 -18.935 -16.242 1.00 59.88 305 SER A N 1
ATOM 2289 C CA . SER A 1 305 ? 20.537 -20.295 -15.868 1.00 59.88 305 SER A CA 1
ATOM 2290 C C . SER A 1 305 ? 19.356 -21.277 -15.847 1.00 59.88 305 SER A C 1
ATOM 2292 O O . SER A 1 305 ? 19.489 -22.396 -16.347 1.00 59.88 305 SER A O 1
ATOM 2294 N N . THR A 1 306 ? 18.185 -20.852 -15.371 1.00 59.25 306 THR A N 1
ATOM 2295 C CA . THR A 1 306 ? 16.931 -21.621 -15.416 1.00 59.25 306 THR A CA 1
ATOM 2296 C C . THR A 1 306 ? 16.499 -21.860 -16.861 1.00 59.25 306 THR A C 1
ATOM 2298 O O . THR A 1 306 ? 16.184 -22.989 -17.246 1.00 59.25 306 THR A O 1
ATOM 2301 N N . MET A 1 307 ? 16.597 -20.829 -17.707 1.00 59.22 307 MET A N 1
ATOM 2302 C CA . MET A 1 307 ? 16.329 -20.950 -19.144 1.00 59.22 307 MET A CA 1
ATOM 2303 C C . MET A 1 307 ? 17.294 -21.926 -19.832 1.00 59.22 307 MET A C 1
ATOM 2305 O O . MET A 1 307 ? 16.869 -22.749 -20.644 1.00 59.22 307 MET A O 1
ATOM 2309 N N . ALA A 1 308 ? 18.582 -21.901 -19.479 1.00 58.56 308 ALA A N 1
ATOM 2310 C CA . ALA A 1 308 ? 19.573 -22.829 -20.022 1.00 58.56 308 ALA A CA 1
ATOM 2311 C C . ALA A 1 308 ? 19.274 -24.292 -19.647 1.00 58.56 308 ALA A C 1
ATOM 2313 O O . ALA A 1 308 ? 19.368 -25.174 -20.503 1.00 58.56 308 ALA A O 1
ATOM 2314 N N . VAL A 1 309 ? 18.860 -24.561 -18.404 1.00 62.84 309 VAL A N 1
ATOM 2315 C CA . VAL A 1 309 ? 18.465 -25.911 -17.961 1.00 62.84 309 VAL A CA 1
ATOM 2316 C C . VAL A 1 309 ? 17.227 -26.400 -18.713 1.00 62.84 309 VAL A C 1
ATOM 2318 O O . VAL A 1 309 ? 17.222 -27.536 -19.192 1.00 62.84 309 VAL A O 1
ATOM 2321 N N . LEU A 1 310 ? 16.210 -25.551 -18.891 1.00 61.28 310 LEU A N 1
ATOM 2322 C CA . LEU A 1 310 ? 15.005 -25.894 -19.657 1.00 61.28 310 LEU A CA 1
ATOM 2323 C C . LEU A 1 310 ? 15.328 -26.213 -21.123 1.00 61.28 310 LEU A C 1
ATOM 2325 O O . LEU A 1 310 ? 14.835 -27.205 -21.666 1.00 61.28 310 LEU A O 1
ATOM 2329 N N . ILE A 1 311 ? 16.207 -25.428 -21.752 1.00 68.00 311 ILE A N 1
ATOM 2330 C CA . ILE A 1 311 ? 16.660 -25.667 -23.129 1.00 68.00 311 ILE A CA 1
ATOM 2331 C C . ILE A 1 311 ? 17.423 -26.994 -23.233 1.00 68.00 311 ILE A C 1
ATOM 2333 O O . ILE A 1 311 ? 17.163 -27.782 -24.146 1.00 68.00 311 ILE A O 1
ATOM 2337 N N . VAL A 1 312 ? 18.334 -27.282 -22.297 1.00 68.44 312 VAL A N 1
ATOM 2338 C CA . VAL A 1 312 ? 19.090 -28.547 -22.272 1.00 68.44 312 VAL A CA 1
ATOM 2339 C C . VAL A 1 312 ? 18.160 -29.741 -22.051 1.00 68.44 312 VAL A C 1
ATOM 2341 O O . VAL A 1 312 ? 18.289 -30.750 -22.749 1.00 68.44 312 VAL A O 1
ATOM 2344 N N . ALA A 1 313 ? 17.190 -29.632 -21.143 1.00 64.94 313 ALA A N 1
ATOM 2345 C CA . ALA A 1 313 ? 16.204 -30.679 -20.892 1.00 64.94 313 ALA A CA 1
ATOM 2346 C C . ALA A 1 313 ? 15.326 -30.945 -22.127 1.00 64.94 313 ALA A C 1
ATOM 2348 O O . ALA A 1 313 ? 15.153 -32.101 -22.526 1.00 64.94 313 ALA A O 1
ATOM 2349 N N . ALA A 1 314 ? 14.840 -29.892 -22.792 1.00 68.12 314 ALA A N 1
ATOM 2350 C CA . ALA A 1 314 ? 14.066 -30.007 -24.028 1.00 68.12 314 ALA A CA 1
ATOM 2351 C C . ALA A 1 314 ? 14.887 -30.640 -25.166 1.00 68.12 314 ALA A C 1
ATOM 2353 O O . ALA A 1 314 ? 14.405 -31.535 -25.867 1.00 68.12 314 ALA A O 1
ATOM 2354 N N . ALA A 1 315 ? 16.153 -30.239 -25.319 1.00 69.81 315 ALA A N 1
ATOM 2355 C CA . ALA A 1 315 ? 17.067 -30.833 -26.292 1.00 69.81 315 ALA A CA 1
ATOM 2356 C C . ALA A 1 315 ? 17.336 -32.320 -25.995 1.00 69.81 315 ALA A C 1
ATOM 2358 O O . ALA A 1 315 ? 17.299 -33.152 -26.906 1.00 69.81 315 ALA A O 1
ATOM 2359 N N . GLY A 1 316 ? 17.542 -32.675 -24.723 1.00 67.38 316 GLY A N 1
ATOM 2360 C CA . GLY A 1 316 ? 17.714 -34.056 -24.267 1.00 67.38 316 GLY A CA 1
ATOM 2361 C C . GLY A 1 316 ? 16.488 -34.929 -24.544 1.00 67.38 316 GLY A C 1
ATOM 2362 O O . GLY A 1 316 ? 16.625 -36.034 -25.074 1.00 67.38 316 GLY A O 1
ATOM 2363 N N . PHE A 1 317 ? 15.283 -34.417 -24.278 1.00 73.12 317 PHE A N 1
ATOM 2364 C CA . PHE A 1 317 ? 14.026 -35.117 -24.559 1.00 73.12 317 PHE A CA 1
ATOM 2365 C C . PHE A 1 317 ? 13.829 -35.369 -26.061 1.00 73.12 317 PHE A C 1
ATOM 2367 O O . PHE A 1 317 ? 13.509 -36.487 -26.475 1.00 73.12 317 PHE A O 1
ATOM 2374 N N . LEU A 1 318 ? 14.096 -34.368 -26.906 1.00 68.94 318 LEU A N 1
ATOM 2375 C CA . LEU A 1 318 ? 14.022 -34.509 -28.366 1.00 68.94 318 LEU A CA 1
ATOM 2376 C C . LEU A 1 318 ? 15.035 -35.529 -28.910 1.00 68.94 318 LEU A C 1
ATOM 2378 O O . LEU A 1 318 ? 14.715 -36.293 -29.829 1.00 68.94 318 LEU A O 1
ATOM 2382 N N . LEU A 1 319 ? 16.241 -35.580 -28.339 1.00 67.88 319 LEU A N 1
ATOM 2383 C CA . LEU A 1 319 ? 17.256 -36.574 -28.690 1.00 67.88 319 LEU A CA 1
ATOM 2384 C C . LEU A 1 319 ? 16.819 -37.986 -28.279 1.00 67.88 319 LEU A C 1
ATOM 2386 O O . LEU A 1 319 ? 16.803 -38.883 -29.126 1.00 67.88 319 LEU A O 1
ATOM 2390 N N . ALA A 1 320 ? 16.380 -38.186 -27.034 1.00 67.06 320 ALA A N 1
ATOM 2391 C CA . ALA A 1 320 ? 15.890 -39.478 -26.548 1.00 67.06 320 ALA A CA 1
ATOM 2392 C C . ALA A 1 320 ? 14.702 -40.000 -27.379 1.00 67.06 320 ALA A C 1
ATOM 2394 O O . ALA A 1 320 ? 14.644 -41.184 -27.737 1.00 67.06 320 ALA A O 1
ATOM 2395 N N . HIS A 1 321 ? 13.790 -39.111 -27.783 1.00 66.25 321 HIS A N 1
ATOM 2396 C CA . HIS A 1 321 ? 12.646 -39.479 -28.613 1.00 66.25 321 HIS A CA 1
ATOM 2397 C C . HIS A 1 321 ? 13.048 -39.867 -30.049 1.00 66.25 321 HIS A C 1
ATOM 2399 O O . HIS A 1 321 ? 12.423 -40.750 -30.651 1.00 66.25 321 HIS A O 1
ATOM 2405 N N . ARG A 1 322 ? 14.115 -39.265 -30.600 1.00 67.06 322 ARG A N 1
ATOM 2406 C CA . ARG A 1 322 ? 14.689 -39.647 -31.904 1.00 67.06 322 ARG A CA 1
ATOM 2407 C C . ARG A 1 322 ? 15.354 -41.022 -31.875 1.00 67.06 322 ARG A C 1
ATOM 2409 O O . ARG A 1 322 ? 15.192 -41.776 -32.834 1.00 67.06 322 ARG A O 1
ATOM 2416 N N . PHE A 1 323 ? 16.065 -41.367 -30.803 1.00 60.38 323 PHE A N 1
ATOM 2417 C CA . PHE A 1 323 ? 16.726 -42.673 -30.687 1.00 60.38 323 PHE A CA 1
ATOM 2418 C C . PHE A 1 323 ? 15.741 -43.814 -30.413 1.00 60.38 323 PHE A C 1
ATOM 2420 O O . PHE A 1 323 ? 15.880 -44.894 -30.987 1.00 60.38 323 PHE A O 1
ATOM 2427 N N . SER A 1 324 ? 14.671 -43.550 -29.661 1.00 58.88 324 SER A N 1
ATOM 2428 C CA . SER A 1 324 ? 13.630 -44.544 -29.359 1.00 58.88 324 SER A CA 1
ATOM 2429 C C . SER A 1 324 ? 12.822 -44.987 -30.592 1.00 58.88 324 SER A C 1
ATOM 2431 O O . SER A 1 324 ? 12.248 -46.070 -30.600 1.00 58.88 324 SER A O 1
ATOM 2433 N N . ARG A 1 325 ? 12.800 -44.194 -31.677 1.00 58.38 325 ARG A N 1
ATOM 2434 C CA . ARG A 1 325 ? 12.134 -44.566 -32.944 1.00 58.38 325 ARG A CA 1
ATOM 2435 C C . ARG A 1 325 ? 12.985 -45.433 -33.880 1.00 58.38 325 ARG A C 1
ATOM 2437 O O . ARG A 1 325 ? 12.451 -45.915 -34.876 1.00 58.38 325 ARG A O 1
ATOM 2444 N N . ARG A 1 326 ? 14.281 -45.632 -33.606 1.00 56.94 326 ARG A N 1
ATOM 2445 C CA . ARG A 1 326 ? 15.180 -46.405 -34.490 1.00 56.94 326 ARG A CA 1
ATOM 2446 C C . ARG A 1 326 ? 15.304 -47.887 -34.146 1.00 56.94 326 ARG A C 1
ATOM 2448 O O . ARG A 1 326 ? 15.863 -48.625 -34.947 1.00 56.94 326 ARG A O 1
ATOM 2455 N N . VAL A 1 327 ? 14.751 -48.345 -33.025 1.00 56.22 327 VAL A N 1
ATOM 2456 C CA . VAL A 1 327 ? 14.780 -49.766 -32.655 1.00 56.22 327 VAL A CA 1
ATOM 2457 C C . VAL A 1 327 ? 13.419 -50.393 -32.953 1.00 56.22 327 VAL A C 1
ATOM 2459 O O . VAL A 1 327 ? 12.576 -50.548 -32.076 1.00 56.22 327 VAL A O 1
ATOM 2462 N N . ARG A 1 328 ? 13.180 -50.733 -34.225 1.00 54.91 328 ARG A N 1
ATOM 2463 C CA . ARG A 1 328 ? 12.203 -51.772 -34.580 1.00 54.91 328 ARG A CA 1
ATOM 2464 C C . ARG A 1 328 ? 12.995 -53.070 -34.746 1.00 54.91 328 ARG A C 1
ATOM 2466 O O . ARG A 1 328 ? 13.888 -53.080 -35.590 1.00 54.91 328 ARG A O 1
ATOM 2473 N N . PRO A 1 329 ? 12.717 -54.134 -33.978 1.00 52.50 329 PRO A N 1
ATOM 2474 C CA . PRO A 1 329 ? 13.348 -55.421 -34.222 1.00 52.50 329 PRO A CA 1
ATOM 2475 C C . PRO A 1 329 ? 12.888 -55.927 -35.591 1.00 52.50 329 PRO A C 1
ATOM 2477 O O . PRO A 1 329 ? 11.684 -56.049 -35.831 1.00 52.50 329 PRO A O 1
ATOM 2480 N N . GLU A 1 330 ? 13.828 -56.201 -36.493 1.00 55.88 330 GLU A N 1
ATOM 2481 C CA . GLU A 1 330 ? 13.551 -57.066 -37.636 1.00 55.88 330 GLU A CA 1
ATOM 2482 C C . GLU A 1 330 ? 13.190 -58.446 -37.086 1.00 55.88 330 GLU A C 1
ATOM 2484 O O . GLU A 1 330 ? 14.018 -59.144 -36.502 1.00 55.88 330 GLU A O 1
ATOM 2489 N N . ALA A 1 331 ? 11.918 -58.818 -37.224 1.00 54.31 331 ALA A N 1
ATOM 2490 C CA . ALA A 1 331 ? 11.476 -60.179 -36.991 1.00 54.31 331 ALA A CA 1
ATOM 2491 C C . ALA A 1 331 ? 12.051 -61.062 -38.110 1.00 54.31 331 ALA A C 1
ATOM 2493 O O . ALA A 1 331 ? 11.625 -60.980 -39.264 1.00 54.31 331 ALA A O 1
ATOM 2494 N N . SER A 1 332 ? 13.048 -61.870 -37.758 1.00 60.03 332 SER A N 1
ATOM 2495 C CA . SER A 1 332 ? 13.635 -62.909 -38.601 1.00 60.03 332 SER A CA 1
ATOM 2496 C C . SER A 1 332 ? 12.600 -63.986 -38.945 1.00 60.03 332 SER A C 1
ATOM 2498 O O . SER A 1 332 ? 11.886 -64.459 -38.057 1.00 60.03 332 SER A O 1
ATOM 2500 N N . ARG A 1 333 ? 12.552 -64.366 -40.226 1.00 55.22 333 ARG A N 1
ATOM 2501 C CA . ARG A 1 333 ? 11.946 -65.611 -40.721 1.00 55.22 333 ARG A CA 1
ATOM 2502 C C . ARG A 1 333 ? 12.901 -66.782 -40.551 1.00 55.22 333 ARG A C 1
ATOM 2504 O O . ARG A 1 333 ? 14.123 -66.532 -40.638 1.00 55.22 333 ARG A O 1
#

Radius of gyration: 28.14 Å; chains: 1; bounding box: 50×106×94 Å